Protein AF-A0A0B7AR07-F1 (afdb_monomer_lite)

Radius of gyration: 18.21 Å; chains: 1; bounding box: 50×32×52 Å

Organism: NCBI:txid1028688

Sequence (192 aa):
FELPVHIQQKCIVSNCQLTWGEKAADHARLAIPKGTFLHTVPVTVDHQTKYVTIFFSIDDNLKKSVSSEKVESLPFMNSDIGHFMKVQGLLKENIMPDYLQDRNENMSASLPSENNSHGENINVVSLWNLKLYPAKSSMPASFKDAVNAISLATINKSQKMSVSLFSLADLLVLKDVQAMLNFRKSLFKKIF

Structure (mmCIF, N/CA/C/O backbone):
data_AF-A0A0B7AR07-F1
#
_entry.id   AF-A0A0B7AR07-F1
#
loop_
_atom_site.group_PDB
_atom_site.id
_atom_site.type_symbol
_atom_site.label_atom_id
_atom_site.label_alt_id
_atom_site.label_comp_id
_atom_site.label_asym_id
_atom_site.label_entity_id
_atom_site.label_seq_id
_atom_site.pdbx_PDB_ins_code
_atom_site.Cartn_x
_atom_site.Cartn_y
_atom_site.Cartn_z
_atom_site.occupancy
_atom_site.B_iso_or_equiv
_atom_site.auth_seq_id
_atom_site.auth_comp_id
_atom_site.auth_asym_id
_atom_site.auth_atom_id
_atom_site.pdbx_PDB_model_num
ATOM 1 N N . PHE A 1 1 ? -12.263 -3.361 14.452 1.00 87.88 1 PHE A N 1
ATOM 2 C CA . PHE A 1 1 ? -13.024 -2.388 13.643 1.00 87.88 1 PHE A CA 1
ATOM 3 C C . PHE A 1 1 ? -14.240 -1.954 14.434 1.00 87.88 1 PHE A C 1
ATOM 5 O O . PHE A 1 1 ? -14.801 -2.794 15.122 1.00 87.88 1 PHE A O 1
ATOM 12 N N . GLU A 1 2 ? -14.625 -0.683 14.365 1.00 87.38 2 GLU A N 1
ATOM 13 C CA . GLU A 1 2 ? -15.855 -0.178 14.995 1.00 87.38 2 GLU A CA 1
ATOM 14 C C . GLU A 1 2 ? -17.029 -0.112 13.999 1.00 87.38 2 GLU A C 1
ATOM 16 O O . GLU A 1 2 ? -18.181 -0.047 14.412 1.00 87.38 2 GLU A O 1
ATOM 21 N N . LEU A 1 3 ? -16.734 -0.172 12.694 1.00 85.62 3 LEU A N 1
ATOM 22 C CA . LEU A 1 3 ? -17.698 -0.252 11.592 1.00 85.62 3 LEU A CA 1
ATOM 23 C C . LEU A 1 3 ? -17.644 -1.636 10.915 1.00 85.62 3 LEU A C 1
ATOM 25 O O . LEU A 1 3 ? -16.572 -2.255 10.909 1.00 85.62 3 LEU A O 1
ATOM 29 N N . PRO A 1 4 ? -18.745 -2.116 10.299 1.00 87.56 4 PRO A N 1
ATOM 30 C CA . PRO A 1 4 ? -18.746 -3.366 9.541 1.00 87.56 4 PRO A CA 1
ATOM 31 C C . PRO A 1 4 ? -17.764 -3.336 8.361 1.00 87.56 4 PRO A C 1
ATOM 33 O O . PRO A 1 4 ? -17.804 -2.428 7.532 1.00 87.56 4 PRO A O 1
ATOM 36 N N . VAL A 1 5 ? -16.926 -4.370 8.260 1.00 89.75 5 VAL A N 1
ATOM 37 C CA . VAL A 1 5 ? -16.009 -4.608 7.136 1.00 89.75 5 VAL A CA 1
ATOM 38 C C . VAL A 1 5 ? -16.261 -6.013 6.606 1.00 89.75 5 VAL A C 1
ATOM 40 O O . VAL A 1 5 ? -16.225 -6.976 7.371 1.00 89.75 5 VAL A O 1
ATOM 43 N N . HIS A 1 6 ? -16.514 -6.144 5.306 1.00 92.81 6 HIS A N 1
ATOM 44 C CA . HIS A 1 6 ? -16.641 -7.447 4.666 1.00 92.81 6 HIS A CA 1
ATOM 45 C C . HIS A 1 6 ? -15.262 -7.930 4.211 1.00 92.81 6 HIS A C 1
ATOM 47 O O . HIS A 1 6 ? -14.663 -7.355 3.307 1.00 92.81 6 HIS A O 1
ATOM 53 N N . ILE A 1 7 ? -14.745 -8.983 4.838 1.00 94.62 7 ILE A N 1
ATOM 54 C CA . ILE A 1 7 ? -13.445 -9.565 4.494 1.00 94.62 7 ILE A CA 1
ATOM 55 C C . ILE A 1 7 ? -13.700 -10.834 3.684 1.00 94.62 7 ILE A C 1
ATOM 57 O O . ILE A 1 7 ? -14.311 -11.775 4.191 1.00 94.62 7 ILE A O 1
ATOM 61 N N . GLN A 1 8 ? -13.262 -10.858 2.424 1.00 95.12 8 GLN A N 1
ATOM 62 C CA . GLN A 1 8 ? -13.365 -12.059 1.596 1.00 95.12 8 GLN A CA 1
ATOM 63 C C . GLN A 1 8 ? -12.350 -13.136 2.023 1.00 95.12 8 GLN A C 1
ATOM 65 O O . GLN A 1 8 ? -11.569 -12.982 2.960 1.00 95.12 8 GLN A O 1
ATOM 70 N N . GLN A 1 9 ? -12.390 -14.287 1.354 1.00 96.38 9 GLN A N 1
ATOM 71 C CA . GLN A 1 9 ? -11.550 -15.433 1.699 1.00 96.38 9 GLN A CA 1
ATOM 72 C C . GLN A 1 9 ? -10.054 -15.146 1.493 1.00 96.38 9 GLN A C 1
ATOM 74 O O . GLN A 1 9 ? -9.666 -14.395 0.602 1.00 96.38 9 GLN A O 1
ATOM 79 N N . LYS A 1 10 ? -9.205 -15.850 2.252 1.00 96.62 10 LYS A N 1
ATOM 80 C CA . LYS A 1 10 ? -7.736 -15.832 2.108 1.00 96.62 10 LYS A CA 1
ATOM 81 C C . LYS A 1 10 ? -7.094 -14.445 2.281 1.00 96.62 10 LYS A C 1
ATOM 83 O O . LYS A 1 10 ? -6.054 -14.181 1.689 1.00 96.62 10 LYS A O 1
ATOM 88 N N . CYS A 1 11 ? -7.700 -13.567 3.075 1.00 96.81 11 CYS A N 1
ATOM 89 C CA . CYS A 1 11 ? -7.127 -12.258 3.374 1.00 96.81 11 CYS A CA 1
ATOM 90 C C . CYS A 1 11 ? -6.299 -12.289 4.658 1.00 96.81 11 CYS A C 1
ATOM 92 O O . CYS A 1 11 ? -6.654 -12.970 5.622 1.00 96.81 11 CYS A O 1
ATOM 94 N N . ILE A 1 12 ? -5.236 -11.490 4.690 1.00 96.94 12 ILE A N 1
ATOM 95 C CA . ILE A 1 12 ? -4.485 -11.188 5.909 1.00 96.94 12 ILE A CA 1
ATOM 96 C C . ILE A 1 12 ? -4.683 -9.705 6.180 1.00 96.94 12 ILE A C 1
ATOM 98 O O . ILE A 1 12 ? -4.298 -8.873 5.369 1.00 96.94 12 ILE A O 1
ATOM 102 N N . VAL A 1 13 ? -5.296 -9.373 7.313 1.00 96.50 13 VAL A N 1
ATOM 103 C CA . VAL A 1 13 ? -5.564 -7.986 7.703 1.00 96.50 13 VAL A CA 1
ATOM 104 C C . VAL A 1 13 ? -4.947 -7.760 9.069 1.00 96.50 13 VAL A C 1
ATOM 106 O O . VAL A 1 13 ? -5.373 -8.357 10.056 1.00 96.50 13 VAL A O 1
ATOM 109 N N . SER A 1 14 ? -3.916 -6.926 9.126 1.00 94.38 14 SER A N 1
ATOM 110 C CA . SER A 1 14 ? -3.109 -6.746 10.329 1.00 94.38 14 SER A CA 1
ATOM 111 C C . SER A 1 14 ? -2.989 -5.276 10.690 1.00 94.38 14 SER A C 1
ATOM 113 O O . SER A 1 14 ? -2.599 -4.457 9.867 1.00 94.38 14 SER A O 1
ATOM 115 N N . ASN A 1 15 ? -3.253 -4.928 11.949 1.00 94.56 15 ASN A N 1
ATOM 116 C CA . ASN A 1 15 ? -3.083 -3.561 12.460 1.00 94.56 15 ASN A CA 1
ATOM 117 C C . ASN A 1 15 ? -3.898 -2.486 11.707 1.00 94.56 15 ASN A C 1
ATOM 119 O O . ASN A 1 15 ? -3.585 -1.306 11.798 1.00 94.56 15 ASN A O 1
ATOM 123 N N . CYS A 1 16 ? -4.930 -2.878 10.958 1.00 94.31 16 CYS A N 1
ATOM 124 C CA . CYS A 1 16 ? -5.824 -1.945 10.283 1.00 94.31 16 CYS A CA 1
ATOM 125 C C . CYS A 1 16 ? -6.923 -1.474 11.238 1.00 94.31 16 CYS A C 1
ATOM 127 O O . CYS A 1 16 ? -7.437 -2.245 12.053 1.00 94.31 16 CYS A O 1
ATOM 129 N N . GLN A 1 17 ? -7.329 -0.214 11.100 1.00 91.75 17 GLN A N 1
ATOM 130 C CA . GLN A 1 17 ? -8.354 0.387 11.943 1.00 91.75 17 GLN A CA 1
ATOM 131 C C . GLN A 1 17 ? -9.447 1.026 11.093 1.00 91.75 17 GLN A C 1
ATOM 133 O O . GLN A 1 17 ? -9.198 1.549 10.015 1.00 91.75 17 GLN A O 1
ATOM 138 N N . LEU A 1 18 ? -10.671 0.993 11.609 1.00 89.69 18 LEU A N 1
ATOM 139 C CA . LEU A 1 18 ? -11.817 1.701 11.061 1.00 89.69 18 LEU A CA 1
ATOM 140 C C . LEU A 1 18 ? -12.678 2.143 12.248 1.00 89.69 18 LEU A C 1
ATOM 142 O O . LEU A 1 18 ? -13.116 1.272 13.004 1.00 89.69 18 LEU A O 1
ATOM 146 N N . THR A 1 19 ? -12.849 3.452 12.448 1.00 86.12 19 THR A N 1
ATOM 147 C CA . THR A 1 19 ? -13.540 4.047 13.610 1.00 86.12 19 THR A CA 1
ATOM 148 C C . THR A 1 19 ? -14.726 4.913 13.198 1.00 86.12 19 THR A C 1
ATOM 150 O O . THR A 1 19 ? -14.811 5.369 12.053 1.00 86.12 19 THR A O 1
ATOM 153 N N . TRP A 1 20 ? -15.620 5.183 14.149 1.00 75.69 20 TRP A N 1
ATOM 154 C CA . TRP A 1 20 ? -16.643 6.222 14.009 1.00 75.69 20 TRP A CA 1
ATOM 155 C C . TRP A 1 20 ? -15.967 7.609 13.993 1.00 75.69 20 TRP A C 1
ATOM 157 O O . TRP A 1 20 ? -15.080 7.869 14.800 1.00 75.69 20 TRP A O 1
ATOM 167 N N . GLY A 1 21 ? -16.336 8.500 13.062 1.00 66.44 21 GLY A N 1
ATOM 168 C CA . GLY A 1 21 ? -15.873 9.905 13.059 1.00 66.44 21 GLY A CA 1
ATOM 169 C C . GLY A 1 21 ? -15.228 10.418 11.766 1.00 66.44 21 GLY A C 1
ATOM 170 O O . GLY A 1 21 ? -15.178 11.624 11.542 1.00 66.44 21 GLY A O 1
ATOM 171 N N . GLU A 1 22 ? -14.804 9.545 10.855 1.00 60.44 22 GLU A N 1
ATOM 172 C CA . GLU A 1 22 ? -14.407 9.976 9.510 1.00 60.44 22 GLU A CA 1
ATOM 173 C C . GLU A 1 22 ? -15.647 10.045 8.611 1.00 60.44 22 GLU A C 1
ATOM 175 O O . GLU A 1 22 ? -16.115 8.998 8.173 1.00 60.44 22 GLU A O 1
ATOM 180 N N . LYS A 1 23 ? -16.185 11.264 8.408 1.00 54.38 23 LYS A N 1
ATOM 181 C CA . LYS A 1 23 ? -17.372 11.621 7.593 1.00 54.38 23 LYS A CA 1
ATOM 182 C C . LYS A 1 23 ? -18.381 10.470 7.433 1.00 54.38 23 LYS A C 1
ATOM 184 O O . LYS A 1 23 ? -18.322 9.702 6.478 1.00 54.38 23 LYS A O 1
ATOM 189 N N . ALA A 1 24 ? -19.359 10.425 8.338 1.00 47.34 24 ALA A N 1
ATOM 190 C CA . ALA A 1 24 ? -20.436 9.430 8.421 1.00 47.34 24 ALA A CA 1
ATOM 191 C C . ALA A 1 24 ? -21.319 9.251 7.156 1.00 47.34 24 ALA A C 1
ATOM 193 O O . ALA A 1 24 ? -22.250 8.456 7.161 1.00 47.34 24 ALA A O 1
ATOM 194 N N . ALA A 1 25 ? -21.061 9.978 6.066 1.00 48.97 25 ALA A N 1
ATOM 195 C CA . ALA A 1 25 ? -21.809 9.862 4.815 1.00 48.97 25 ALA A CA 1
ATOM 196 C C . ALA A 1 25 ? -21.277 8.759 3.872 1.00 48.97 25 ALA A C 1
ATOM 198 O O . ALA A 1 25 ? -22.018 8.311 3.006 1.00 48.97 25 ALA A O 1
ATOM 199 N N . ASP A 1 26 ? -20.042 8.276 4.064 1.00 53.22 26 ASP A N 1
ATOM 200 C CA . ASP A 1 26 ? -19.389 7.280 3.191 1.00 53.22 26 ASP A CA 1
ATOM 201 C C . ASP A 1 26 ? -19.353 5.868 3.811 1.00 53.22 26 ASP A C 1
ATOM 203 O O . ASP A 1 26 ? -18.397 5.109 3.650 1.00 53.22 26 ASP A O 1
ATOM 207 N N . HIS A 1 27 ? -20.410 5.466 4.526 1.00 57.59 27 HIS A N 1
ATOM 208 C CA . HIS A 1 27 ? -20.562 4.093 5.036 1.00 57.59 27 HIS A CA 1
ATOM 209 C C . HIS A 1 27 ? -20.910 3.076 3.932 1.00 57.59 27 HIS A C 1
ATOM 211 O O . HIS A 1 27 ? -21.657 2.122 4.166 1.00 57.59 27 HIS A O 1
ATOM 217 N N . ALA A 1 28 ? -20.363 3.246 2.723 1.00 58.84 28 ALA A N 1
ATOM 218 C CA . ALA A 1 28 ? -20.304 2.156 1.766 1.00 58.84 28 ALA A CA 1
ATOM 219 C C . ALA A 1 28 ? -19.666 0.956 2.477 1.00 58.84 28 ALA A C 1
ATOM 221 O O . ALA A 1 28 ? -18.647 1.094 3.158 1.00 58.84 28 ALA A O 1
ATOM 222 N N . ARG A 1 29 ? -20.308 -0.213 2.383 1.00 70.81 29 ARG A N 1
ATOM 223 C CA . ARG A 1 29 ? -19.796 -1.454 2.971 1.00 70.81 29 ARG A CA 1
ATOM 224 C C . ARG A 1 29 ? -18.387 -1.688 2.435 1.00 70.81 29 ARG A C 1
ATOM 226 O O . ARG A 1 29 ? -18.224 -2.088 1.286 1.00 70.81 29 ARG A O 1
ATOM 233 N N . LEU A 1 30 ? -17.385 -1.418 3.266 1.00 86.50 30 LEU A N 1
ATOM 234 C CA . LEU A 1 30 ? -15.991 -1.579 2.894 1.00 86.50 30 LEU A CA 1
ATOM 235 C C . LEU A 1 30 ? -15.722 -3.077 2.752 1.00 86.50 30 LEU A C 1
ATOM 237 O O . LEU A 1 30 ? -15.902 -3.840 3.705 1.00 86.50 30 LEU A O 1
ATOM 241 N N . ALA A 1 31 ? -15.352 -3.491 1.544 1.00 90.94 31 ALA A N 1
ATOM 242 C CA . ALA A 1 31 ? -15.098 -4.880 1.202 1.00 90.94 31 ALA A CA 1
ATOM 243 C C . ALA A 1 31 ? -13.625 -5.061 0.835 1.00 90.94 31 ALA A C 1
ATOM 245 O O . ALA A 1 31 ? -13.116 -4.383 -0.053 1.00 90.94 31 ALA A O 1
ATOM 246 N N . ILE A 1 32 ? -12.945 -5.983 1.513 1.00 93.88 32 ILE A N 1
ATOM 247 C CA . ILE A 1 32 ? -11.579 -6.383 1.176 1.00 93.88 32 ILE A CA 1
ATOM 248 C C . ILE A 1 32 ? -11.659 -7.567 0.204 1.00 93.88 32 ILE A C 1
ATOM 250 O O . ILE A 1 32 ? -12.214 -8.603 0.593 1.00 93.88 32 ILE A O 1
ATOM 254 N N . PRO A 1 33 ? -11.114 -7.454 -1.021 1.00 93.38 33 PRO A N 1
ATOM 255 C CA . PRO A 1 33 ? -11.143 -8.537 -1.998 1.00 93.38 33 PRO A CA 1
ATOM 256 C C . PRO A 1 33 ? -10.364 -9.770 -1.556 1.00 93.38 33 PRO A C 1
ATOM 258 O O . PRO A 1 33 ? -9.416 -9.683 -0.776 1.00 93.38 33 PRO A O 1
ATOM 261 N N . LYS A 1 34 ? -10.753 -10.925 -2.097 1.00 95.69 34 LYS A N 1
ATOM 262 C CA . LYS A 1 34 ? -10.128 -12.224 -1.840 1.00 95.69 34 LYS A CA 1
ATOM 263 C C . LYS A 1 34 ? -8.619 -12.166 -2.073 1.00 95.69 34 LYS A C 1
ATOM 265 O O . LYS A 1 34 ? -8.163 -11.537 -3.021 1.00 95.69 34 LYS A O 1
ATOM 270 N N . GLY A 1 35 ? -7.867 -12.886 -1.242 1.00 96.88 35 GLY A N 1
ATOM 271 C CA . GLY A 1 35 ? -6.426 -13.050 -1.441 1.00 96.88 35 GLY A CA 1
ATOM 272 C C . GLY A 1 35 ? -5.630 -11.762 -1.249 1.00 96.88 35 GLY A C 1
ATOM 273 O O . GLY A 1 35 ? -4.576 -11.616 -1.850 1.00 96.88 35 GLY A O 1
ATOM 274 N N . THR A 1 36 ? -6.123 -10.820 -0.444 1.00 97.31 36 THR A N 1
ATOM 275 C CA . THR A 1 36 ? -5.437 -9.544 -0.211 1.00 97.31 36 THR A CA 1
ATOM 276 C C . THR A 1 36 ? -4.720 -9.554 1.136 1.00 97.31 36 THR A C 1
ATOM 278 O O . THR A 1 36 ? -5.311 -9.884 2.170 1.00 97.31 36 THR A O 1
ATOM 281 N N . PHE A 1 37 ? -3.455 -9.144 1.139 1.00 97.88 37 PHE A N 1
ATOM 282 C CA . PHE A 1 37 ? -2.737 -8.754 2.346 1.00 97.88 37 PHE A CA 1
ATOM 283 C C . PHE A 1 37 ? -2.911 -7.249 2.571 1.00 97.88 37 PHE A C 1
ATOM 285 O O . PHE A 1 37 ? -2.702 -6.476 1.644 1.00 97.88 37 PHE A O 1
ATOM 292 N N . LEU A 1 38 ? -3.265 -6.826 3.788 1.00 98.06 38 LEU A N 1
ATOM 293 C CA . LEU A 1 38 ? -3.277 -5.430 4.227 1.00 98.06 38 LEU A CA 1
ATOM 294 C C . LEU A 1 38 ? -2.598 -5.297 5.590 1.00 98.06 38 LEU A C 1
ATOM 296 O O . LEU A 1 38 ? -2.916 -6.031 6.533 1.00 98.06 38 LEU A O 1
ATOM 300 N N . HIS A 1 39 ? -1.716 -4.309 5.720 1.00 97.56 39 HIS A N 1
ATOM 301 C CA . HIS A 1 39 ? -1.133 -3.957 7.008 1.00 97.56 39 HIS A CA 1
ATOM 302 C C . HIS A 1 39 ? -0.898 -2.459 7.140 1.00 97.56 39 HIS A C 1
ATOM 304 O O . HIS A 1 39 ? -0.287 -1.854 6.266 1.00 97.56 39 HIS A O 1
ATOM 310 N N . THR A 1 40 ? -1.348 -1.850 8.237 1.00 97.56 40 THR A N 1
ATOM 311 C CA . THR A 1 40 ? -1.065 -0.431 8.491 1.00 97.56 40 THR A CA 1
ATOM 312 C C . THR A 1 40 ? 0.156 -0.270 9.390 1.00 97.56 40 THR A C 1
ATOM 314 O O . THR A 1 40 ? 0.191 -0.787 10.506 1.00 97.56 40 THR A O 1
ATOM 317 N N . VAL A 1 41 ? 1.143 0.486 8.917 1.00 97.00 41 VAL A N 1
ATOM 318 C CA . VAL A 1 41 ? 2.397 0.791 9.609 1.00 97.00 41 VAL A CA 1
ATOM 319 C C . VAL A 1 41 ? 2.406 2.278 9.974 1.00 97.00 41 VAL A C 1
ATOM 321 O O . VAL A 1 41 ? 2.224 3.116 9.085 1.00 97.00 41 VAL A O 1
ATOM 324 N N . PRO A 1 42 ? 2.595 2.649 11.254 1.00 97.06 42 PRO A N 1
ATOM 325 C CA . PRO A 1 42 ? 2.910 4.025 11.602 1.00 97.06 42 PRO A CA 1
ATOM 326 C C . PRO A 1 42 ? 4.361 4.330 11.211 1.00 97.06 42 PRO A C 1
ATOM 328 O O . PRO A 1 42 ? 5.264 3.527 11.453 1.00 97.06 42 PRO A O 1
ATOM 331 N N . VAL A 1 43 ? 4.584 5.490 10.610 1.00 96.56 43 VAL A N 1
ATOM 332 C CA . VAL A 1 43 ? 5.885 5.943 10.110 1.00 96.56 43 VAL A CA 1
ATOM 333 C C . VAL A 1 43 ? 6.136 7.388 10.504 1.00 96.56 43 VAL A C 1
ATOM 335 O O . VAL A 1 43 ? 5.192 8.164 10.631 1.00 96.56 43 VAL A O 1
ATOM 338 N N . THR A 1 44 ? 7.399 7.763 10.662 1.00 96.31 44 THR A N 1
ATOM 339 C CA . THR A 1 44 ? 7.801 9.147 10.911 1.00 96.31 44 THR A CA 1
ATOM 340 C C . THR A 1 44 ? 8.134 9.818 9.584 1.00 96.31 44 THR A C 1
ATOM 342 O O . THR A 1 44 ? 9.122 9.471 8.945 1.00 96.31 44 THR A O 1
ATOM 345 N N . VAL A 1 45 ? 7.320 10.790 9.176 1.00 93.19 45 VAL A N 1
ATOM 346 C CA . VAL A 1 45 ? 7.526 11.614 7.973 1.00 93.19 45 VAL A CA 1
ATOM 347 C C . VAL A 1 45 ? 7.472 13.072 8.405 1.00 93.19 45 VAL A C 1
ATOM 349 O O . VAL A 1 45 ? 6.526 13.467 9.088 1.00 93.19 45 VAL A O 1
ATOM 352 N N . ASP A 1 46 ? 8.494 13.857 8.064 1.00 92.31 46 ASP A N 1
ATOM 353 C CA . ASP A 1 46 ? 8.623 15.268 8.463 1.00 92.31 46 ASP A CA 1
ATOM 354 C C . ASP A 1 46 ? 8.429 15.487 9.975 1.00 92.31 46 ASP A C 1
ATOM 356 O O . ASP A 1 46 ? 7.686 16.363 10.418 1.00 92.31 46 ASP A O 1
ATOM 360 N N . HIS A 1 47 ? 9.063 14.630 10.784 1.00 92.94 47 HIS A N 1
ATOM 361 C CA . HIS A 1 47 ? 8.962 14.614 12.253 1.00 92.94 47 HIS A CA 1
ATOM 362 C C . HIS A 1 47 ? 7.546 14.384 12.813 1.00 92.94 47 HIS A C 1
ATOM 364 O O . HIS A 1 47 ? 7.313 14.569 14.007 1.00 92.94 47 HIS A O 1
ATOM 370 N N . GLN A 1 48 ? 6.599 13.950 11.981 1.00 94.25 48 GLN A N 1
ATOM 371 C CA . GLN A 1 48 ? 5.233 13.636 12.381 1.00 94.25 48 GLN A CA 1
ATOM 372 C C . GLN A 1 48 ? 4.938 12.155 12.162 1.00 94.25 48 GLN A C 1
ATOM 374 O O . GLN A 1 48 ? 5.289 11.582 11.130 1.00 94.25 48 GLN A O 1
ATOM 379 N N . THR A 1 49 ? 4.208 11.543 13.095 1.00 95.69 49 THR A N 1
ATOM 380 C CA . THR A 1 49 ? 3.652 10.207 12.875 1.00 95.69 49 THR A CA 1
ATOM 381 C C . THR A 1 49 ? 2.574 10.277 11.791 1.00 95.69 49 THR A C 1
ATOM 383 O O . THR A 1 49 ? 1.558 10.966 11.929 1.00 95.69 49 THR A O 1
ATOM 386 N N . LYS A 1 50 ? 2.786 9.536 10.708 1.00 96.31 50 LYS A N 1
ATOM 387 C CA . LYS A 1 50 ? 1.818 9.240 9.651 1.00 96.31 50 LYS A CA 1
ATOM 388 C C . LYS A 1 50 ? 1.539 7.739 9.628 1.00 96.31 50 LYS A C 1
ATOM 390 O O . LYS A 1 50 ? 2.189 6.959 10.316 1.00 96.31 50 LYS A O 1
ATOM 395 N N . TYR A 1 51 ? 0.564 7.329 8.830 1.00 96.62 51 TYR A N 1
ATOM 396 C CA . TYR A 1 51 ? 0.134 5.941 8.705 1.00 96.62 51 TYR A CA 1
ATOM 397 C C . TYR A 1 51 ? 0.093 5.536 7.239 1.00 96.62 51 TYR A C 1
ATOM 399 O O . TYR A 1 51 ? -0.543 6.206 6.420 1.00 96.62 51 TYR A O 1
ATOM 407 N N . VAL A 1 52 ? 0.732 4.417 6.920 1.00 97.56 52 VAL A N 1
ATOM 408 C CA . VAL A 1 52 ? 0.783 3.848 5.572 1.00 97.56 52 VAL A CA 1
ATOM 409 C C . VAL A 1 52 ? 0.191 2.448 5.615 1.00 97.56 52 VAL A C 1
ATOM 411 O O . VAL A 1 52 ? 0.620 1.622 6.416 1.00 97.56 52 VAL A O 1
ATOM 414 N N . THR A 1 53 ? -0.799 2.174 4.770 1.00 97.88 53 THR A N 1
ATOM 415 C CA . THR A 1 53 ? -1.393 0.842 4.648 1.00 97.88 53 THR A CA 1
ATOM 416 C C . THR A 1 53 ? -0.816 0.174 3.420 1.00 97.88 53 THR A C 1
ATOM 418 O O . THR A 1 53 ? -1.128 0.560 2.296 1.00 97.88 53 THR A O 1
ATOM 421 N N . ILE A 1 54 ? 0.041 -0.815 3.651 1.00 97.75 54 ILE A N 1
ATOM 422 C CA . ILE A 1 54 ? 0.596 -1.646 2.590 1.00 97.75 54 ILE A CA 1
ATOM 423 C C . ILE A 1 54 ? -0.443 -2.663 2.148 1.00 97.75 54 ILE A C 1
ATOM 425 O O . ILE A 1 54 ? -1.199 -3.174 2.980 1.00 97.75 54 ILE A O 1
ATOM 429 N N . PHE A 1 55 ? -0.468 -2.953 0.851 1.00 97.56 55 PHE A N 1
ATOM 430 C CA . PHE A 1 55 ? -1.348 -3.959 0.283 1.00 97.56 55 PHE A CA 1
ATOM 431 C C . PHE A 1 55 ? -0.759 -4.619 -0.961 1.00 97.56 55 PHE A C 1
ATOM 433 O O . PHE A 1 55 ? -0.070 -3.977 -1.747 1.00 97.56 55 PHE A O 1
ATOM 440 N N . PHE A 1 56 ? -1.033 -5.907 -1.124 1.00 97.44 56 PHE A N 1
ATOM 441 C CA . PHE A 1 56 ? -0.662 -6.702 -2.295 1.00 97.44 56 PHE A CA 1
ATOM 442 C C . PHE A 1 56 ? -1.501 -7.987 -2.323 1.00 97.44 56 PHE A C 1
ATOM 444 O O . PHE A 1 56 ? -2.077 -8.389 -1.302 1.00 97.44 56 PHE A O 1
ATOM 451 N N . SER A 1 57 ? -1.583 -8.630 -3.487 1.00 97.00 57 SER A N 1
ATOM 452 C CA . SER A 1 57 ? -2.177 -9.961 -3.614 1.00 97.00 57 SER A CA 1
ATOM 453 C C . SER A 1 57 ? -1.267 -11.003 -2.964 1.00 97.00 57 SER A C 1
ATOM 455 O O . SER A 1 57 ? -0.046 -10.897 -3.034 1.00 97.00 57 SER A O 1
ATOM 457 N N . ILE A 1 58 ? -1.835 -12.057 -2.378 1.00 95.44 58 ILE A N 1
ATOM 458 C CA . ILE A 1 58 ? -1.062 -13.206 -1.874 1.00 95.44 58 ILE A CA 1
ATOM 459 C C . ILE A 1 58 ? -0.243 -13.904 -2.971 1.00 95.44 58 ILE A C 1
ATOM 461 O O . ILE A 1 58 ? 0.703 -14.619 -2.651 1.00 95.44 58 ILE A O 1
ATOM 465 N N . ASP A 1 59 ? -0.601 -13.684 -4.237 1.00 95.62 59 ASP A N 1
ATOM 466 C CA . ASP A 1 59 ? 0.092 -14.223 -5.408 1.00 95.62 59 ASP A CA 1
ATOM 467 C C . ASP A 1 59 ? 1.176 -13.264 -5.954 1.00 95.62 59 ASP A C 1
ATOM 469 O O . ASP A 1 59 ? 1.943 -13.638 -6.846 1.00 95.62 59 ASP A O 1
ATOM 473 N N . ASP A 1 60 ? 1.283 -12.037 -5.422 1.00 96.81 60 ASP A N 1
ATOM 474 C CA . ASP A 1 60 ? 2.294 -11.068 -5.853 1.00 96.81 60 ASP A CA 1
ATOM 475 C C . ASP A 1 60 ? 3.693 -11.470 -5.352 1.00 96.81 60 ASP A C 1
ATOM 477 O O . ASP A 1 60 ? 3.920 -11.751 -4.172 1.00 96.81 60 ASP A O 1
ATOM 481 N N . ASN A 1 61 ? 4.685 -11.434 -6.248 1.00 96.00 61 ASN A N 1
ATOM 482 C CA . ASN A 1 61 ? 6.078 -11.693 -5.887 1.00 96.00 61 ASN A CA 1
ATOM 483 C C . ASN A 1 61 ? 6.823 -10.384 -5.607 1.00 96.00 61 ASN A C 1
ATOM 485 O O . ASN A 1 61 ? 7.356 -9.745 -6.515 1.00 96.00 61 ASN A O 1
ATOM 489 N N . LEU A 1 62 ? 6.932 -10.038 -4.323 1.00 95.12 62 LEU A N 1
ATOM 490 C CA . LEU A 1 62 ? 7.546 -8.783 -3.882 1.00 95.12 62 LEU A CA 1
ATOM 491 C C . LEU A 1 62 ? 9.017 -8.612 -4.290 1.00 95.12 62 LEU A C 1
ATOM 493 O O . LEU A 1 62 ? 9.492 -7.485 -4.412 1.00 95.12 62 LEU A O 1
ATOM 497 N N . LYS A 1 63 ? 9.741 -9.722 -4.485 1.00 90.62 63 LYS A N 1
ATOM 498 C CA . LYS A 1 63 ? 11.178 -9.736 -4.799 1.00 90.62 63 LYS A CA 1
ATOM 499 C C . LYS A 1 63 ? 11.470 -9.957 -6.279 1.00 90.62 63 LYS A C 1
ATOM 501 O O . LYS A 1 63 ? 12.635 -9.911 -6.667 1.00 90.62 63 LYS A O 1
ATOM 506 N N . LYS A 1 64 ? 10.453 -10.225 -7.106 1.00 92.25 64 LYS A N 1
ATOM 507 C CA . LYS A 1 64 ? 10.646 -10.352 -8.550 1.00 92.25 64 LYS A CA 1
ATOM 508 C C . LYS A 1 64 ? 11.111 -9.005 -9.089 1.00 92.25 64 LYS A C 1
ATOM 510 O O . LYS A 1 64 ? 10.390 -8.016 -8.985 1.00 92.25 64 LYS A O 1
ATOM 515 N N . SER A 1 65 ? 12.301 -9.001 -9.674 1.00 90.38 65 SER A N 1
ATOM 516 C CA . SER A 1 65 ? 12.905 -7.807 -10.250 1.00 90.38 65 SER A CA 1
ATOM 517 C C . SER A 1 65 ? 12.802 -7.822 -11.771 1.00 90.38 65 SER A C 1
ATOM 519 O O . SER A 1 65 ? 12.963 -8.866 -12.404 1.00 90.38 65 SER A O 1
ATOM 521 N N . VAL A 1 66 ? 12.550 -6.655 -12.355 1.00 91.81 66 VAL A N 1
ATOM 522 C CA . VAL A 1 66 ? 12.551 -6.398 -13.802 1.00 91.81 66 VAL A CA 1
ATOM 523 C C . VAL A 1 66 ? 13.412 -5.170 -14.099 1.00 91.81 66 VAL A C 1
ATOM 525 O O . VAL A 1 66 ? 13.735 -4.412 -13.183 1.00 91.81 66 VAL A O 1
ATOM 528 N N . SER A 1 67 ? 13.794 -4.954 -15.360 1.00 92.75 67 SER A N 1
ATOM 529 C CA . SER A 1 67 ? 14.400 -3.677 -15.756 1.00 92.75 67 SER A CA 1
ATOM 530 C C . SER A 1 67 ? 13.406 -2.530 -15.552 1.00 92.75 67 SER A C 1
ATOM 532 O O . SER A 1 67 ? 12.194 -2.719 -15.681 1.00 92.75 67 SER A O 1
ATOM 534 N N . SER A 1 68 ? 13.899 -1.327 -15.265 1.00 90.25 68 SER A N 1
ATOM 535 C CA . SER A 1 68 ? 13.063 -0.134 -15.070 1.00 90.25 68 SER A CA 1
ATOM 536 C C . SER A 1 68 ? 12.170 0.171 -16.281 1.00 90.25 68 SER A C 1
ATOM 538 O O . SER A 1 68 ? 11.067 0.692 -16.123 1.00 90.25 68 SER A O 1
ATOM 540 N N . GLU A 1 69 ? 12.597 -0.178 -17.494 1.00 91.25 69 GLU A N 1
ATOM 541 C CA . GLU A 1 69 ? 11.807 -0.090 -18.731 1.00 91.25 69 GLU A CA 1
ATOM 542 C C . GLU A 1 69 ? 10.563 -0.980 -18.709 1.00 91.25 69 GLU A C 1
ATOM 544 O O . GLU A 1 69 ? 9.520 -0.593 -19.224 1.00 91.25 69 GLU A O 1
ATOM 549 N N . LYS A 1 70 ? 10.648 -2.143 -18.058 1.00 94.44 70 LYS A N 1
ATOM 550 C CA . LYS A 1 70 ? 9.576 -3.143 -17.987 1.00 94.44 70 LYS A CA 1
ATOM 551 C C . LYS A 1 70 ? 8.719 -3.017 -16.725 1.00 94.44 70 LYS A C 1
ATOM 553 O O . LYS A 1 70 ? 7.908 -3.906 -16.468 1.00 94.44 70 LYS A O 1
ATOM 558 N N . VAL A 1 71 ? 8.868 -1.940 -15.947 1.00 95.44 71 VAL A N 1
ATOM 559 C CA . VAL A 1 71 ? 8.156 -1.757 -14.668 1.00 95.44 71 VAL A CA 1
ATOM 560 C C . VAL A 1 71 ? 6.643 -1.914 -14.801 1.00 95.44 71 VAL A C 1
ATOM 562 O O . VAL A 1 71 ? 6.024 -2.546 -13.954 1.00 95.44 71 VAL A O 1
ATOM 565 N N . GLU A 1 72 ? 6.055 -1.396 -15.879 1.00 96.50 72 GLU A N 1
ATOM 566 C CA . GLU A 1 72 ? 4.603 -1.401 -16.071 1.00 96.50 72 GLU A CA 1
ATOM 567 C C . GLU A 1 72 ? 4.052 -2.817 -16.250 1.00 96.50 72 GLU A C 1
ATOM 569 O O . GLU A 1 72 ? 2.912 -3.071 -15.891 1.00 96.50 72 GLU A O 1
ATOM 574 N N . SER A 1 73 ? 4.880 -3.756 -16.718 1.00 95.75 73 SER A N 1
ATOM 575 C CA . SER A 1 73 ? 4.520 -5.172 -16.876 1.00 95.75 73 SER A CA 1
ATOM 576 C C . SER A 1 73 ? 4.678 -6.004 -15.600 1.00 95.75 73 SER 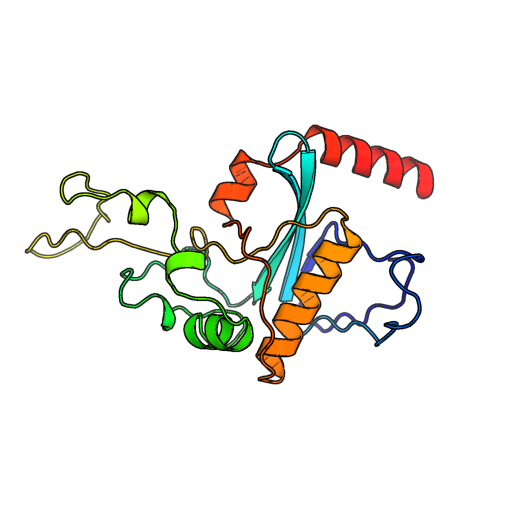A C 1
ATOM 578 O O . SER A 1 73 ? 4.428 -7.212 -15.611 1.00 95.75 73 SER A O 1
ATOM 580 N N . LEU A 1 74 ? 5.152 -5.403 -14.503 1.00 96.12 74 LEU A N 1
ATOM 581 C CA . LEU A 1 74 ? 5.344 -6.115 -13.245 1.00 96.12 74 LEU A CA 1
ATOM 582 C C . LEU A 1 74 ? 3.970 -6.515 -12.676 1.00 96.12 74 LEU A C 1
ATOM 584 O O . LEU A 1 74 ? 3.137 -5.629 -12.482 1.00 96.12 74 LEU A O 1
ATOM 588 N N . PRO A 1 75 ? 3.716 -7.811 -12.401 1.00 96.50 75 PRO A N 1
ATOM 589 C CA . PRO A 1 75 ? 2.435 -8.246 -11.853 1.00 96.50 75 PRO A CA 1
ATOM 590 C C . PRO A 1 75 ? 2.133 -7.583 -10.509 1.00 96.50 75 PRO A C 1
ATOM 592 O O . PRO A 1 75 ? 3.014 -7.518 -9.649 1.00 96.50 75 PRO A O 1
ATOM 595 N N . PHE A 1 76 ? 0.899 -7.108 -10.342 1.00 97.06 76 PHE A N 1
ATOM 596 C CA . PHE A 1 76 ? 0.424 -6.483 -9.109 1.00 97.06 76 PHE A CA 1
ATOM 597 C C . PHE A 1 76 ? -1.102 -6.564 -9.007 1.00 97.06 76 PHE A C 1
ATOM 599 O O . PHE A 1 76 ? -1.805 -6.229 -9.962 1.00 97.06 76 PHE A O 1
ATOM 606 N N . MET A 1 77 ? -1.632 -6.975 -7.849 1.00 94.12 77 MET A N 1
ATOM 607 C CA . MET A 1 77 ? -3.077 -6.961 -7.556 1.00 94.12 77 MET A CA 1
ATOM 608 C C . MET A 1 77 ? -3.947 -7.646 -8.635 1.00 94.12 77 MET A C 1
ATOM 610 O O . MET A 1 77 ? -5.003 -7.139 -9.014 1.00 94.12 77 MET A O 1
ATOM 614 N N . ASN A 1 78 ? -3.513 -8.821 -9.114 1.00 91.44 78 ASN A N 1
ATOM 615 C CA . ASN A 1 78 ? -4.150 -9.622 -10.182 1.00 91.44 78 ASN A CA 1
ATOM 616 C C . ASN A 1 78 ? -4.149 -8.984 -11.587 1.00 91.44 78 ASN A C 1
ATOM 618 O O . ASN A 1 78 ? -4.848 -9.463 -12.480 1.00 91.44 78 ASN A O 1
ATOM 622 N N . SER A 1 79 ? -3.376 -7.921 -11.785 1.00 95.06 79 SER A N 1
ATOM 623 C CA . SER A 1 79 ? -3.124 -7.275 -13.073 1.00 95.06 79 SER A CA 1
ATOM 624 C C . SER A 1 79 ? -1.631 -6.924 -13.141 1.00 95.06 79 SER A C 1
ATOM 626 O O . SER A 1 79 ? -0.790 -7.742 -12.758 1.00 95.06 79 SER A O 1
ATOM 628 N N . ASP A 1 80 ? -1.289 -5.718 -13.579 1.00 96.62 80 ASP A N 1
ATOM 629 C CA . ASP A 1 80 ? 0.068 -5.190 -13.611 1.00 96.62 80 ASP A CA 1
ATOM 630 C C . ASP A 1 80 ? 0.166 -3.755 -13.053 1.00 96.62 80 ASP A C 1
ATOM 632 O O . ASP A 1 80 ? -0.833 -3.080 -12.766 1.00 96.62 80 ASP A O 1
ATOM 636 N N . ILE A 1 81 ? 1.402 -3.298 -12.843 1.00 97.19 81 ILE A N 1
ATOM 637 C CA . ILE A 1 81 ? 1.697 -1.955 -12.335 1.00 97.19 81 ILE A CA 1
ATOM 638 C C . ILE A 1 81 ? 1.212 -0.866 -13.295 1.00 97.19 81 ILE A C 1
ATOM 640 O O . ILE A 1 81 ? 0.721 0.157 -12.822 1.00 97.19 81 ILE A O 1
ATOM 644 N N . GLY A 1 82 ? 1.289 -1.067 -14.613 1.00 97.00 82 GLY A N 1
ATOM 645 C CA . GLY A 1 82 ? 0.817 -0.093 -15.601 1.00 97.00 82 GLY A CA 1
ATOM 646 C C . GLY A 1 82 ? -0.684 0.176 -15.473 1.00 97.00 82 GLY A C 1
ATOM 647 O O . GLY A 1 82 ? -1.124 1.330 -15.427 1.00 97.00 82 GLY A O 1
ATOM 648 N N . HIS A 1 83 ? -1.479 -0.883 -15.315 1.00 96.56 83 HIS A N 1
ATOM 649 C CA . HIS A 1 83 ? -2.909 -0.801 -15.030 1.00 96.56 83 HIS A CA 1
ATOM 650 C C . HIS A 1 83 ? -3.178 -0.056 -13.725 1.00 96.56 83 HIS A C 1
ATOM 652 O O . HIS A 1 83 ? -3.988 0.876 -13.692 1.00 96.56 83 HIS A O 1
ATOM 658 N N . PHE A 1 84 ? -2.469 -0.420 -12.655 1.00 96.06 84 PHE A N 1
ATOM 659 C CA . PHE A 1 84 ? -2.611 0.248 -11.366 1.00 96.06 84 PHE A CA 1
ATOM 660 C C . PHE A 1 84 ? -2.276 1.743 -11.460 1.00 96.06 84 PHE A C 1
ATOM 662 O O . PHE A 1 84 ? -3.067 2.574 -11.018 1.00 96.06 84 PHE A O 1
ATOM 669 N N . MET A 1 85 ? -1.167 2.109 -12.107 1.00 95.19 85 MET A N 1
ATOM 670 C CA . MET A 1 85 ? -0.770 3.502 -12.328 1.00 95.19 85 MET A CA 1
ATOM 671 C C . MET A 1 85 ? -1.848 4.292 -13.072 1.00 95.19 85 MET A C 1
ATOM 673 O O . MET A 1 85 ? -2.227 5.378 -12.634 1.00 95.19 85 MET A O 1
ATOM 677 N N . LYS A 1 86 ? -2.398 3.729 -14.154 1.00 95.00 86 LYS A N 1
ATOM 678 C CA . LYS A 1 86 ? -3.462 4.360 -14.946 1.00 95.00 86 LYS A CA 1
ATOM 679 C C . LYS A 1 86 ? -4.718 4.625 -14.117 1.00 95.00 86 LYS A C 1
ATOM 681 O O . LYS A 1 86 ? -5.301 5.709 -14.185 1.00 95.00 86 LYS A O 1
ATOM 686 N N . VAL A 1 87 ? -5.141 3.644 -13.323 1.00 94.31 87 VAL A N 1
ATOM 687 C CA . VAL A 1 87 ? -6.293 3.774 -12.422 1.00 94.31 87 VAL A CA 1
ATOM 688 C C . VAL A 1 87 ? -6.023 4.832 -11.353 1.00 94.31 87 VAL A C 1
ATOM 690 O O . VAL A 1 87 ? -6.908 5.623 -11.047 1.00 94.31 87 VAL A O 1
ATOM 693 N N . GLN A 1 88 ? -4.808 4.893 -10.818 1.00 93.00 88 GLN A N 1
ATOM 694 C CA . GLN A 1 88 ? -4.443 5.817 -9.741 1.00 93.00 88 GLN A CA 1
ATOM 695 C C . GLN A 1 88 ? -3.960 7.199 -10.221 1.00 93.00 88 GLN A C 1
ATOM 697 O O . GLN A 1 88 ? -3.613 8.060 -9.405 1.00 93.00 88 GLN A O 1
ATOM 702 N N . GLY A 1 89 ? -3.930 7.430 -11.538 1.00 93.06 89 GLY A N 1
ATOM 703 C CA . GLY A 1 89 ? -3.430 8.669 -12.132 1.00 93.06 89 GLY A CA 1
ATOM 704 C C . GLY A 1 89 ? -1.966 8.952 -11.780 1.00 93.06 89 GLY A C 1
ATOM 705 O O . GLY A 1 89 ? -1.615 10.109 -11.550 1.00 93.06 89 GLY A O 1
ATOM 706 N N . LEU A 1 90 ? -1.148 7.901 -11.680 1.00 93.00 90 LEU A N 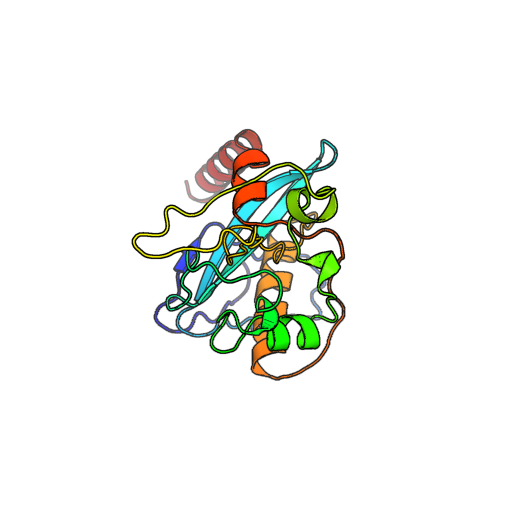1
ATOM 707 C CA . LEU A 1 90 ? 0.271 7.967 -11.338 1.00 93.00 90 LEU A CA 1
ATOM 708 C C . LEU A 1 90 ? 1.141 7.923 -12.594 1.00 93.00 90 LEU A C 1
ATOM 710 O O . LEU A 1 90 ? 0.860 7.186 -13.538 1.00 93.00 90 LEU A O 1
ATOM 714 N N . LEU A 1 91 ? 2.230 8.684 -12.566 1.00 93.00 91 LEU A N 1
ATOM 715 C CA . LEU A 1 91 ? 3.301 8.638 -13.555 1.00 93.00 91 LEU A CA 1
ATOM 716 C C . LEU A 1 91 ? 4.447 7.762 -13.056 1.00 93.00 91 LEU A C 1
ATOM 718 O O . LEU A 1 91 ? 4.604 7.526 -11.856 1.00 93.00 91 LEU A O 1
ATOM 722 N N . LYS A 1 92 ? 5.279 7.294 -13.991 1.00 92.69 92 LYS A N 1
ATOM 723 C CA . LYS A 1 92 ? 6.422 6.426 -13.688 1.00 92.69 92 LYS A CA 1
ATOM 724 C C . LYS A 1 92 ? 7.369 7.081 -12.680 1.00 92.69 92 LYS A C 1
ATOM 726 O O . LYS A 1 92 ? 7.782 6.427 -11.728 1.00 92.69 92 LYS A O 1
ATOM 731 N N . GLU A 1 93 ? 7.638 8.378 -12.825 1.00 91.12 93 GLU A N 1
ATOM 732 C CA . GLU A 1 93 ? 8.458 9.146 -11.878 1.00 91.12 93 GLU A CA 1
ATOM 733 C C . GLU A 1 93 ? 7.905 9.169 -10.444 1.00 91.12 93 GLU A C 1
ATOM 7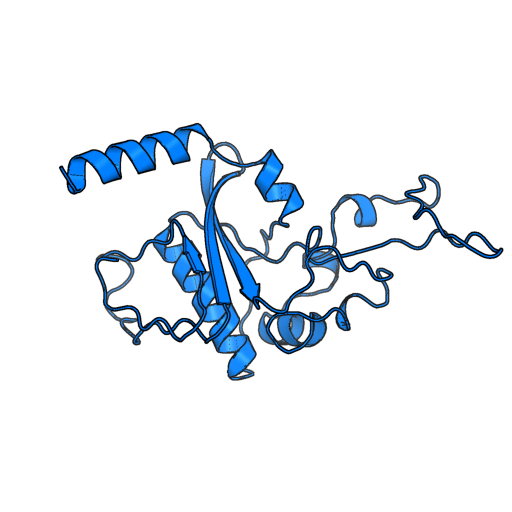35 O O 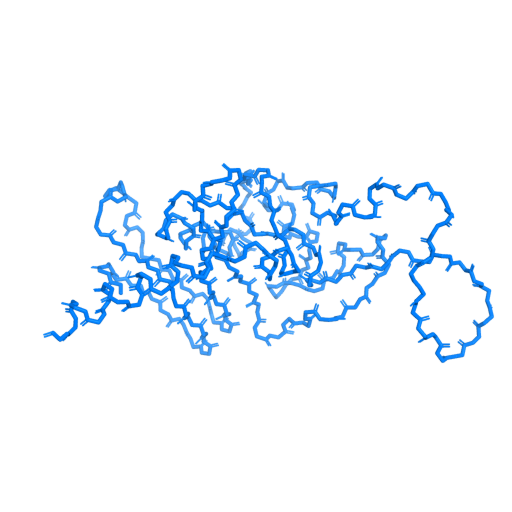. GLU A 1 93 ? 8.673 9.299 -9.497 1.00 91.12 93 GLU A O 1
ATOM 740 N N . ASN A 1 94 ? 6.590 9.005 -10.252 1.00 91.62 94 ASN A N 1
ATOM 741 C CA . ASN A 1 94 ? 5.986 9.030 -8.920 1.00 91.62 94 ASN A CA 1
ATOM 742 C C . ASN A 1 94 ? 6.260 7.742 -8.135 1.00 91.62 94 ASN A C 1
ATOM 744 O O . ASN A 1 94 ? 6.235 7.767 -6.907 1.00 91.62 94 ASN A O 1
ATOM 748 N N . ILE A 1 95 ? 6.494 6.627 -8.836 1.00 94.06 95 ILE A N 1
ATOM 749 C CA . ILE A 1 95 ? 6.628 5.299 -8.224 1.00 94.06 95 ILE A CA 1
ATOM 750 C C . ILE A 1 95 ? 8.068 4.775 -8.213 1.00 94.06 95 ILE A C 1
ATOM 752 O O . ILE A 1 95 ? 8.355 3.787 -7.535 1.00 94.06 95 ILE A O 1
ATOM 756 N N . MET A 1 96 ? 8.969 5.398 -8.978 1.00 93.81 96 MET A N 1
ATOM 757 C CA . MET A 1 96 ? 10.372 4.992 -9.059 1.00 93.81 96 MET A CA 1
ATOM 758 C C . MET A 1 96 ? 11.117 5.298 -7.754 1.00 93.81 96 MET A C 1
ATOM 760 O O . MET A 1 96 ? 10.895 6.354 -7.160 1.00 93.81 96 MET A O 1
ATOM 764 N N . PRO A 1 97 ? 12.033 4.418 -7.317 1.00 90.69 97 PRO A N 1
ATOM 765 C CA . PRO A 1 97 ? 12.864 4.688 -6.153 1.00 90.69 97 PRO A CA 1
ATOM 766 C C . PRO A 1 97 ? 13.857 5.829 -6.422 1.00 90.69 97 PRO A C 1
ATOM 768 O O . PRO A 1 97 ? 14.383 5.954 -7.529 1.00 90.69 97 PRO A O 1
ATOM 771 N N . ASP A 1 98 ? 14.164 6.616 -5.388 1.00 86.31 98 ASP A N 1
ATOM 772 C CA . ASP A 1 98 ? 14.963 7.849 -5.514 1.00 86.31 98 ASP A CA 1
ATOM 773 C C . ASP A 1 98 ? 16.377 7.589 -6.042 1.00 86.31 98 ASP A C 1
ATOM 775 O O . ASP A 1 98 ? 16.881 8.323 -6.885 1.00 86.31 98 ASP A O 1
ATOM 779 N N . TYR A 1 99 ? 16.989 6.465 -5.656 1.00 78.69 99 TYR A N 1
ATOM 780 C CA . TYR A 1 99 ? 18.333 6.109 -6.120 1.00 78.69 99 TYR A CA 1
ATOM 781 C C . TYR A 1 99 ? 18.420 5.844 -7.633 1.00 78.69 99 TYR A C 1
ATOM 783 O O . TYR A 1 99 ? 19.522 5.790 -8.175 1.00 78.69 99 TYR A O 1
ATOM 791 N N . LEU A 1 100 ? 17.291 5.628 -8.321 1.00 76.25 100 LEU A N 1
ATOM 792 C CA . LEU A 1 100 ? 17.248 5.537 -9.784 1.00 76.25 100 LEU A CA 1
ATOM 793 C C . LEU A 1 100 ? 17.007 6.892 -10.454 1.00 76.25 100 LEU A C 1
ATOM 795 O O . LEU A 1 100 ? 17.241 7.002 -11.653 1.00 76.25 100 LEU A O 1
ATOM 799 N N . GLN A 1 101 ? 16.558 7.898 -9.701 1.00 64.12 101 GLN A N 1
ATOM 800 C CA . GLN A 1 101 ? 16.388 9.270 -10.182 1.00 64.12 101 GLN A CA 1
ATOM 801 C C . GLN A 1 101 ? 17.724 10.035 -10.153 1.00 64.12 101 GLN A C 1
ATOM 803 O O . GLN A 1 101 ? 17.982 10.837 -11.044 1.00 64.12 101 GLN A O 1
ATOM 808 N N . ASP A 1 102 ? 18.610 9.705 -9.203 1.00 52.34 102 ASP A N 1
ATOM 809 C CA . ASP A 1 102 ? 19.909 10.371 -8.997 1.00 52.34 102 ASP A CA 1
ATOM 810 C C . ASP A 1 102 ? 21.090 9.756 -9.780 1.00 52.34 102 ASP A C 1
ATOM 812 O O . ASP A 1 102 ? 22.228 10.235 -9.702 1.00 52.34 102 ASP A O 1
ATOM 816 N N . ARG A 1 103 ? 20.869 8.674 -10.538 1.00 54.91 103 ARG A N 1
ATOM 817 C CA . ARG A 1 103 ? 21.938 7.994 -11.287 1.00 54.91 103 ARG A CA 1
ATOM 818 C C . ARG A 1 103 ? 22.299 8.741 -12.574 1.00 54.91 103 ARG A C 1
ATOM 820 O O . ARG A 1 103 ? 21.846 8.385 -13.657 1.00 54.91 103 ARG A O 1
ATOM 827 N N . ASN A 1 104 ? 23.231 9.686 -12.456 1.00 45.31 104 ASN A N 1
ATOM 828 C CA . ASN A 1 104 ? 24.270 9.844 -13.478 1.00 45.31 104 ASN A CA 1
ATOM 829 C C . ASN A 1 104 ? 25.023 8.502 -13.626 1.00 45.31 104 ASN A C 1
ATOM 831 O O . ASN A 1 104 ? 25.198 7.783 -12.643 1.00 45.31 104 ASN A O 1
ATOM 835 N N . GLU A 1 105 ? 25.460 8.176 -14.841 1.00 48.78 105 GLU A N 1
ATOM 836 C CA . GLU A 1 105 ? 25.823 6.856 -15.407 1.00 48.78 105 GLU A CA 1
ATOM 837 C C . GLU A 1 105 ? 26.846 5.955 -14.651 1.00 48.78 105 GLU A C 1
ATOM 839 O O . GLU A 1 105 ? 27.200 4.887 -15.145 1.00 48.78 105 GLU A O 1
ATOM 844 N N . ASN A 1 106 ? 27.307 6.301 -13.442 1.00 44.19 106 ASN A N 1
ATOM 845 C CA . ASN A 1 106 ? 28.583 5.812 -12.899 1.00 44.19 106 ASN A CA 1
ATOM 846 C C . ASN A 1 106 ? 28.537 5.002 -11.586 1.00 44.19 106 ASN A C 1
ATOM 848 O O . ASN A 1 106 ? 29.595 4.765 -11.004 1.00 44.19 106 ASN A O 1
ATOM 852 N N . MET A 1 107 ? 27.384 4.541 -11.084 1.00 46.62 107 MET A N 1
ATOM 853 C CA . MET A 1 107 ? 27.375 3.702 -9.867 1.00 46.62 107 MET A CA 1
ATOM 854 C C . MET A 1 107 ? 26.448 2.496 -9.996 1.00 46.62 107 MET A C 1
ATOM 856 O O . MET A 1 107 ? 25.229 2.618 -9.967 1.00 46.62 107 MET A O 1
ATOM 860 N N . SER A 1 108 ? 27.056 1.321 -10.154 1.00 50.25 108 SER A N 1
ATOM 861 C CA . SER A 1 108 ? 26.439 0.027 -10.432 1.00 50.25 108 SER A CA 1
ATOM 862 C C . SER A 1 108 ? 25.770 -0.589 -9.199 1.00 50.25 108 SER A C 1
ATOM 864 O O . SER A 1 108 ? 26.300 -0.586 -8.092 1.00 50.25 108 SER A O 1
ATOM 866 N N . ALA A 1 109 ? 24.582 -1.162 -9.397 1.00 46.38 109 ALA A N 1
ATOM 867 C CA . ALA A 1 109 ? 24.065 -2.213 -8.524 1.00 46.38 109 ALA A CA 1
ATOM 868 C C . ALA A 1 109 ? 23.821 -3.419 -9.426 1.00 46.38 109 ALA A C 1
ATOM 870 O O . ALA A 1 109 ? 22.843 -3.454 -10.170 1.00 46.38 109 ALA A O 1
ATOM 871 N N . SER A 1 110 ? 24.779 -4.338 -9.431 1.00 46.47 110 SER A N 1
ATOM 872 C CA . SER A 1 110 ? 24.779 -5.544 -10.251 1.00 46.47 110 SER A CA 1
ATOM 873 C C . SER A 1 110 ? 23.811 -6.574 -9.668 1.00 46.47 110 SER A C 1
ATOM 875 O O . SER A 1 110 ? 23.816 -6.820 -8.462 1.00 46.47 110 SER A O 1
ATOM 877 N N . LEU A 1 111 ? 23.040 -7.249 -10.521 1.00 47.78 111 LEU A N 1
ATOM 878 C CA . LEU A 1 111 ? 22.618 -8.612 -10.203 1.00 47.78 111 LEU A CA 1
ATOM 879 C C . LEU A 1 111 ? 23.835 -9.545 -10.342 1.00 47.78 111 LEU A C 1
ATOM 881 O O . LEU A 1 111 ? 24.640 -9.343 -11.258 1.00 47.78 111 LEU A O 1
ATOM 885 N N . PRO A 1 112 ? 23.959 -10.596 -9.514 1.00 37.12 112 PRO A N 1
ATOM 886 C CA . PRO A 1 112 ? 24.752 -11.756 -9.882 1.00 37.12 112 PRO A CA 1
ATOM 887 C C . PRO A 1 112 ? 24.003 -12.457 -11.020 1.00 37.12 112 PRO A C 1
ATOM 889 O O . PRO A 1 112 ? 23.009 -13.145 -10.799 1.00 37.12 112 PRO A O 1
ATOM 892 N N . SER A 1 113 ? 24.425 -12.200 -12.257 1.00 42.50 113 SER A N 1
ATOM 893 C CA . SER A 1 113 ? 23.998 -12.982 -13.412 1.00 42.50 113 SER A CA 1
ATOM 894 C C . SER A 1 113 ? 24.885 -14.219 -13.492 1.00 42.50 113 SER A C 1
ATOM 896 O O . SER A 1 113 ? 26.054 -14.147 -13.866 1.00 42.50 113 SER A O 1
ATOM 898 N N . GLU A 1 114 ? 24.334 -15.374 -13.125 1.00 45.97 114 GLU A N 1
ATOM 899 C CA . GLU A 1 114 ? 24.858 -16.627 -13.651 1.00 45.97 114 GLU A CA 1
ATOM 900 C C . GLU A 1 114 ? 24.528 -16.657 -15.148 1.00 45.97 114 GLU A C 1
ATOM 902 O O . GLU A 1 114 ? 23.376 -16.818 -15.548 1.00 45.97 114 GLU A O 1
ATOM 907 N N . ASN A 1 115 ? 25.585 -16.493 -15.945 1.00 42.84 115 ASN A N 1
ATOM 908 C CA . ASN A 1 115 ? 25.702 -16.727 -17.385 1.00 42.84 115 ASN A CA 1
ATOM 909 C C . ASN A 1 115 ? 25.491 -15.518 -18.326 1.00 42.84 115 ASN A C 1
ATOM 911 O O . ASN A 1 115 ? 24.379 -15.100 -18.631 1.00 42.84 115 ASN A O 1
ATOM 915 N N . ASN A 1 116 ? 26.638 -15.116 -18.895 1.00 41.62 116 ASN A N 1
ATOM 916 C CA . ASN A 1 116 ? 26.878 -14.522 -20.219 1.00 41.62 116 ASN A CA 1
ATOM 917 C C . ASN A 1 116 ? 26.701 -13.001 -20.445 1.00 41.62 116 ASN A C 1
ATOM 919 O O . ASN A 1 116 ? 25.652 -12.503 -20.826 1.00 41.62 116 ASN A O 1
ATOM 923 N N . SER A 1 117 ? 27.854 -12.317 -20.354 1.00 48.78 117 SER A N 1
ATOM 924 C CA . SER A 1 117 ? 28.503 -11.511 -21.414 1.00 48.78 117 SER A CA 1
ATOM 925 C C . SER A 1 117 ? 27.717 -10.398 -22.135 1.00 48.78 117 SER A C 1
ATOM 927 O O . SER A 1 117 ? 27.244 -10.610 -23.247 1.00 48.78 117 SER A O 1
ATOM 929 N N . HIS A 1 118 ? 27.752 -9.199 -21.541 1.00 42.09 118 HIS A N 1
ATOM 930 C CA . HIS A 1 118 ? 27.802 -7.821 -22.092 1.00 42.09 118 HIS A CA 1
ATOM 931 C C . HIS A 1 118 ? 27.106 -6.924 -21.063 1.00 42.09 118 HIS A C 1
ATOM 933 O O . HIS A 1 118 ? 25.885 -6.900 -20.964 1.00 42.09 118 HIS A O 1
ATOM 939 N N . GLY A 1 119 ? 27.904 -6.289 -20.202 1.00 46.34 119 GLY A N 1
ATOM 940 C CA . GLY A 1 119 ? 27.428 -5.600 -19.005 1.00 46.34 119 GLY A CA 1
ATOM 941 C C . GLY A 1 119 ? 26.729 -4.282 -19.316 1.00 46.34 119 GLY A C 1
ATOM 942 O O . GLY A 1 119 ? 27.311 -3.221 -19.120 1.00 46.34 119 GLY A O 1
ATOM 943 N N . GLU A 1 120 ? 25.477 -4.346 -19.757 1.00 52.09 120 GLU A N 1
ATOM 944 C CA . GLU A 1 120 ? 24.564 -3.216 -19.630 1.00 52.09 120 GLU A CA 1
ATOM 945 C C . GLU A 1 120 ? 24.188 -3.057 -18.150 1.00 52.09 120 GLU A C 1
ATOM 947 O O . GLU A 1 120 ? 23.753 -4.004 -17.487 1.00 52.09 120 GLU A O 1
ATOM 952 N N . ASN A 1 121 ? 24.379 -1.853 -17.603 1.00 56.66 121 ASN A N 1
ATOM 953 C CA . ASN A 1 121 ? 23.921 -1.497 -16.260 1.00 56.66 121 ASN A CA 1
ATOM 954 C C . ASN A 1 121 ? 22.386 -1.435 -16.246 1.00 56.66 121 ASN A C 1
ATOM 956 O O . ASN A 1 121 ? 21.787 -0.368 -16.369 1.00 56.66 121 ASN A O 1
ATOM 960 N N . ILE A 1 122 ? 21.727 -2.583 -16.103 1.00 66.56 122 ILE A N 1
ATOM 961 C CA . ILE A 1 122 ? 20.267 -2.639 -16.041 1.00 66.56 122 ILE A CA 1
ATOM 962 C C . ILE A 1 122 ? 19.818 -2.156 -14.659 1.00 66.56 122 ILE A C 1
ATOM 964 O O . ILE A 1 122 ? 20.022 -2.823 -13.645 1.00 66.56 122 ILE A O 1
ATOM 968 N N . ASN A 1 123 ? 19.164 -0.996 -14.617 1.00 84.12 123 ASN A N 1
ATOM 969 C CA . ASN A 1 123 ? 18.480 -0.524 -13.418 1.00 84.12 123 ASN A CA 1
ATOM 970 C C . ASN A 1 123 ? 17.300 -1.453 -13.106 1.00 84.12 123 ASN A C 1
ATOM 972 O O . ASN A 1 123 ? 16.367 -1.568 -13.902 1.00 84.12 123 ASN A O 1
ATOM 976 N N . VAL A 1 124 ? 17.347 -2.120 -11.952 1.00 87.12 124 VAL A N 1
ATOM 977 C CA . VAL A 1 124 ? 16.345 -3.113 -11.544 1.00 87.12 124 VAL A CA 1
ATOM 978 C C . VAL A 1 124 ? 15.332 -2.550 -10.548 1.00 87.12 124 VAL A C 1
ATOM 980 O O . VAL A 1 124 ? 15.681 -1.829 -9.610 1.00 87.12 124 VAL A O 1
ATOM 983 N N . VAL A 1 125 ? 14.068 -2.925 -10.738 1.00 93.81 125 VAL A N 1
ATOM 984 C CA . VAL A 1 125 ? 12.923 -2.532 -9.905 1.00 93.81 125 VAL A CA 1
ATOM 985 C C . VAL A 1 125 ? 12.076 -3.746 -9.534 1.00 93.81 125 VAL A C 1
ATOM 987 O O . VAL A 1 125 ? 11.972 -4.693 -10.312 1.00 93.81 125 VAL A O 1
ATOM 990 N N . SER A 1 126 ? 11.473 -3.723 -8.349 1.00 96.06 126 SER A N 1
ATOM 991 C CA . SER A 1 126 ? 10.566 -4.753 -7.828 1.00 96.06 126 SER A CA 1
ATOM 992 C C . SER A 1 126 ? 9.494 -4.109 -6.945 1.00 96.06 126 SER A C 1
ATOM 994 O O . SER A 1 126 ? 9.646 -2.973 -6.503 1.00 96.06 126 SER A O 1
ATOM 996 N N . LEU A 1 127 ? 8.416 -4.825 -6.610 1.00 96.88 127 LEU A N 1
ATOM 997 C CA . LEU A 1 127 ? 7.374 -4.278 -5.722 1.00 96.88 127 LEU A CA 1
ATOM 998 C C . LEU A 1 127 ? 7.921 -3.879 -4.337 1.00 96.88 127 LEU A C 1
ATOM 1000 O O . LEU A 1 127 ? 7.308 -3.080 -3.634 1.00 96.88 127 LEU A O 1
ATOM 1004 N N . TRP A 1 128 ? 9.077 -4.420 -3.939 1.00 96.31 128 TRP A N 1
ATOM 1005 C CA . TRP A 1 128 ? 9.774 -4.033 -2.716 1.00 96.31 128 TRP A CA 1
ATOM 1006 C C . TRP A 1 128 ? 10.239 -2.571 -2.712 1.00 96.31 128 TRP A C 1
ATOM 1008 O O . TRP A 1 128 ? 10.176 -1.914 -1.672 1.00 96.31 128 TRP A O 1
ATOM 1018 N N . ASN A 1 129 ? 10.711 -2.068 -3.857 1.00 95.12 129 ASN A N 1
ATOM 1019 C CA . ASN A 1 129 ? 11.299 -0.731 -3.981 1.00 95.12 129 ASN A CA 1
ATOM 1020 C C . ASN A 1 129 ? 10.414 0.276 -4.730 1.00 95.12 129 ASN A C 1
ATOM 1022 O O . ASN A 1 129 ? 10.731 1.462 -4.731 1.00 95.12 129 ASN A O 1
ATOM 1026 N N . LEU A 1 130 ? 9.295 -0.160 -5.314 1.00 96.12 130 LEU A N 1
ATOM 1027 C CA . LEU A 1 130 ? 8.313 0.752 -5.894 1.00 96.12 130 LEU A CA 1
ATOM 1028 C C . LEU A 1 130 ? 7.536 1.503 -4.812 1.00 96.12 130 LEU A C 1
ATOM 1030 O O . LEU A 1 130 ? 7.041 0.912 -3.849 1.00 96.12 130 LEU A O 1
ATOM 1034 N N . LYS A 1 131 ? 7.390 2.814 -5.005 1.00 96.19 131 LYS A N 1
ATOM 1035 C CA . LYS A 1 131 ? 6.620 3.698 -4.132 1.00 96.19 131 LYS A CA 1
ATOM 1036 C C . LYS A 1 131 ? 5.143 3.620 -4.498 1.00 96.19 131 LYS A C 1
ATOM 1038 O O . LYS A 1 131 ? 4.696 4.273 -5.433 1.00 96.19 131 LYS A O 1
ATOM 1043 N N . LEU A 1 132 ? 4.391 2.792 -3.778 1.00 95.94 132 LEU A N 1
ATOM 1044 C CA . LEU A 1 132 ? 2.982 2.501 -4.083 1.00 95.94 132 LEU A CA 1
ATOM 1045 C C . LEU A 1 132 ? 2.021 2.959 -2.984 1.00 95.94 132 LEU A C 1
ATOM 1047 O O . LEU A 1 132 ? 0.818 3.050 -3.219 1.00 95.94 132 LEU A O 1
ATOM 1051 N N . TYR A 1 133 ? 2.531 3.228 -1.781 1.00 96.69 133 TYR A N 1
ATOM 1052 C CA . TYR A 1 133 ? 1.691 3.344 -0.594 1.00 96.69 133 TYR A CA 1
ATOM 1053 C C . TYR A 1 133 ? 1.681 4.780 -0.059 1.00 96.69 133 TYR A C 1
ATOM 1055 O O . TYR A 1 133 ? 2.721 5.264 0.396 1.00 96.69 133 TYR A O 1
ATOM 1063 N N . PRO A 1 134 ? 0.534 5.481 -0.077 1.00 95.56 134 PRO A N 1
ATOM 1064 C CA . PRO A 1 134 ? 0.451 6.853 0.404 1.00 95.56 134 PRO A CA 1
ATOM 1065 C C . PRO A 1 134 ? 0.431 6.936 1.934 1.00 95.56 134 PRO A C 1
ATOM 1067 O O . PRO A 1 134 ? -0.234 6.152 2.617 1.00 95.56 134 PRO A O 1
ATOM 1070 N N . ALA A 1 135 ? 1.097 7.952 2.485 1.00 95.31 135 ALA A N 1
ATOM 1071 C CA . ALA A 1 135 ? 0.988 8.286 3.904 1.00 95.31 135 ALA A CA 1
ATOM 1072 C C . ALA A 1 135 ? -0.260 9.132 4.199 1.00 95.31 135 ALA A C 1
ATOM 1074 O O . ALA A 1 135 ? -0.579 10.083 3.482 1.00 95.31 135 ALA A O 1
ATOM 1075 N N . LYS A 1 136 ? -0.958 8.817 5.297 1.00 94.88 136 LYS A N 1
ATOM 1076 C CA . LYS A 1 136 ? -2.110 9.577 5.812 1.00 94.88 136 LYS A CA 1
ATOM 1077 C C . LYS A 1 136 ? -1.902 9.990 7.267 1.00 94.88 136 LYS A C 1
ATOM 1079 O O . LYS A 1 136 ? -1.079 9.427 7.979 1.00 94.88 136 LYS A O 1
ATOM 1084 N N . SER A 1 137 ? -2.669 10.975 7.725 1.00 93.19 137 SER A N 1
ATOM 1085 C CA . SER A 1 137 ? -2.609 11.485 9.102 1.00 93.19 137 SER A CA 1
ATOM 1086 C C . SER A 1 137 ? -3.257 10.563 10.141 1.00 93.19 137 SER A C 1
ATOM 1088 O O . SER A 1 137 ? -2.965 10.699 11.326 1.00 93.19 137 SER A O 1
ATOM 1090 N N . SER A 1 138 ? -4.112 9.625 9.725 1.00 93.19 138 SER A N 1
ATOM 1091 C CA . SER A 1 138 ? -4.788 8.674 10.611 1.00 93.19 138 SER A CA 1
ATOM 1092 C C . SER A 1 138 ? -4.725 7.248 10.054 1.00 93.19 138 SER A C 1
ATOM 1094 O O . SER A 1 138 ? -4.644 7.026 8.841 1.00 93.19 138 SER A O 1
ATOM 1096 N N . MET A 1 139 ? -4.786 6.267 10.958 1.00 93.50 139 MET A N 1
ATOM 1097 C CA . MET A 1 139 ? -4.839 4.848 10.606 1.00 93.50 139 MET A CA 1
ATOM 1098 C C . MET A 1 139 ? -6.111 4.496 9.802 1.00 93.50 139 MET A C 1
ATOM 1100 O O . MET A 1 139 ? -5.974 3.819 8.782 1.00 93.50 139 MET A O 1
ATOM 1104 N N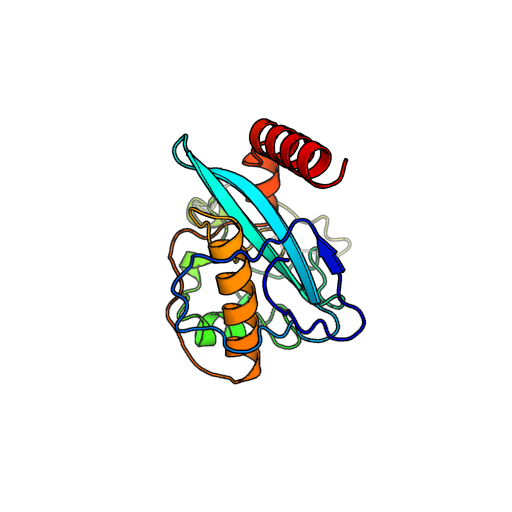 . PRO A 1 140 ? -7.322 4.988 10.159 1.00 93.50 140 PRO A N 1
ATOM 1105 C CA . PRO A 1 140 ? -8.524 4.722 9.367 1.00 93.50 140 PRO A CA 1
ATOM 1106 C C . PRO A 1 140 ? -8.502 5.344 7.967 1.00 93.50 140 PRO A C 1
ATOM 1108 O O . PRO A 1 140 ? -8.855 4.656 7.009 1.00 93.50 140 PRO A O 1
ATOM 1111 N N . ALA A 1 141 ? -8.001 6.575 7.809 1.00 92.50 141 ALA A N 1
ATOM 1112 C CA . ALA A 1 141 ? -7.860 7.195 6.493 1.00 92.50 141 ALA A CA 1
ATOM 1113 C C . ALA A 1 141 ? -6.891 6.407 5.608 1.00 92.50 141 ALA A C 1
ATOM 1115 O O . ALA A 1 141 ? -7.175 6.190 4.435 1.00 92.50 141 ALA A O 1
ATOM 1116 N N . SER A 1 142 ? -5.769 5.950 6.173 1.00 94.94 142 SER A N 1
ATOM 1117 C CA . SER A 1 142 ? -4.791 5.111 5.470 1.00 94.94 142 SER A CA 1
ATOM 1118 C C . SER A 1 142 ? -5.407 3.799 4.985 1.00 94.94 142 SER A C 1
ATOM 1120 O O . SER A 1 142 ? -5.271 3.433 3.819 1.00 94.94 142 SER A O 1
ATOM 1122 N N . PHE A 1 143 ? -6.143 3.117 5.864 1.00 95.38 143 PHE A N 1
ATOM 1123 C CA . PHE A 1 143 ? -6.791 1.852 5.541 1.00 95.38 143 PHE A CA 1
ATOM 1124 C C . PHE A 1 143 ? -7.884 2.009 4.474 1.00 95.38 143 PHE A C 1
ATOM 1126 O O . PHE A 1 143 ? -7.934 1.230 3.523 1.00 95.38 143 PHE A O 1
ATOM 1133 N N . LYS A 1 144 ? -8.732 3.040 4.589 1.00 92.75 144 LYS A N 1
ATOM 1134 C CA . LYS A 1 144 ? -9.759 3.346 3.581 1.00 92.75 144 LYS A CA 1
ATOM 1135 C C . LYS A 1 144 ? -9.154 3.657 2.222 1.00 92.75 144 LYS A C 1
ATOM 1137 O O . LYS A 1 144 ? -9.660 3.176 1.216 1.00 92.75 144 LYS A O 1
ATOM 1142 N N . ASP A 1 145 ? -8.087 4.448 2.191 1.00 92.94 145 ASP A N 1
ATOM 1143 C CA . ASP A 1 145 ? -7.412 4.823 0.950 1.00 92.94 145 ASP A CA 1
ATOM 1144 C C . ASP A 1 145 ? -6.835 3.595 0.235 1.00 92.94 145 ASP A C 1
ATOM 1146 O O . ASP A 1 145 ? -7.057 3.437 -0.961 1.00 92.94 145 ASP A O 1
ATOM 1150 N N . ALA A 1 146 ? -6.212 2.667 0.974 1.00 95.38 146 ALA A N 1
ATOM 1151 C CA . ALA A 1 146 ? -5.735 1.399 0.423 1.00 95.38 146 ALA A CA 1
ATOM 1152 C C . ALA A 1 146 ? -6.874 0.544 -0.157 1.00 95.38 146 ALA A C 1
ATOM 1154 O O . ALA A 1 146 ? -6.793 0.082 -1.294 1.00 95.38 146 ALA A O 1
ATOM 1155 N N . VAL A 1 147 ? -7.971 0.364 0.585 1.00 94.25 147 VAL A N 1
ATOM 1156 C CA . VAL A 1 147 ? -9.106 -0.440 0.099 1.00 94.25 147 VAL A CA 1
ATOM 1157 C C . VAL A 1 147 ? -9.805 0.223 -1.089 1.00 94.25 147 VAL A C 1
ATOM 1159 O O . VAL A 1 147 ? -10.210 -0.467 -2.028 1.00 94.25 147 VAL A O 1
ATOM 1162 N N . ASN A 1 148 ? -9.879 1.554 -1.109 1.00 92.00 148 ASN A N 1
ATOM 1163 C CA . ASN A 1 148 ? -10.362 2.304 -2.262 1.00 92.00 148 ASN A CA 1
ATOM 1164 C C . ASN A 1 148 ? -9.440 2.125 -3.472 1.00 92.00 148 ASN A C 1
ATOM 1166 O O . ASN A 1 148 ? -9.942 1.840 -4.555 1.00 92.00 148 ASN A O 1
ATOM 1170 N N . ALA A 1 149 ? -8.118 2.216 -3.307 1.00 93.12 149 ALA A N 1
ATOM 1171 C CA . ALA A 1 149 ? -7.163 2.024 -4.398 1.00 93.12 149 ALA A CA 1
ATOM 1172 C C . ALA A 1 149 ? -7.313 0.637 -5.049 1.00 93.12 149 ALA A C 1
ATOM 1174 O O . ALA A 1 149 ? -7.397 0.525 -6.274 1.00 93.12 149 ALA A O 1
ATOM 1175 N N . ILE A 1 150 ? -7.452 -0.407 -4.229 1.00 93.56 150 ILE A N 1
ATOM 1176 C CA . ILE A 1 150 ? -7.717 -1.778 -4.685 1.00 93.56 150 ILE A CA 1
ATOM 1177 C C . ILE A 1 150 ? -9.065 -1.870 -5.420 1.00 93.56 150 ILE A C 1
ATOM 1179 O O . ILE A 1 150 ? -9.167 -2.466 -6.497 1.00 93.56 150 ILE A O 1
ATOM 1183 N N . SER A 1 151 ? -10.115 -1.280 -4.843 1.00 91.19 151 SER A N 1
ATOM 1184 C CA . SER A 1 151 ? -11.467 -1.326 -5.409 1.00 91.19 151 SER A CA 1
ATOM 1185 C C . SER A 1 151 ? -11.521 -0.644 -6.774 1.00 91.19 151 SER A C 1
ATOM 1187 O O . SER A 1 151 ? -12.070 -1.206 -7.718 1.00 91.19 151 SER A O 1
ATOM 1189 N N . LEU A 1 152 ? -10.895 0.529 -6.902 1.00 89.06 152 LEU A N 1
ATOM 1190 C CA . LEU A 1 152 ? -10.775 1.275 -8.154 1.00 89.06 152 LEU A CA 1
ATOM 1191 C C . LEU A 1 152 ? -10.039 0.477 -9.233 1.00 89.06 152 LEU A C 1
ATOM 1193 O O . LEU A 1 152 ? -10.488 0.464 -10.380 1.00 89.06 152 LEU A O 1
ATOM 1197 N N . ALA A 1 153 ? -8.963 -0.226 -8.862 1.00 89.06 153 ALA A N 1
ATOM 1198 C CA . ALA A 1 153 ? -8.213 -1.079 -9.784 1.00 89.06 153 ALA A CA 1
ATOM 1199 C C . ALA A 1 153 ? -9.042 -2.271 -10.275 1.00 89.06 153 ALA A C 1
ATOM 1201 O O . ALA A 1 153 ? -8.909 -2.675 -11.427 1.00 89.06 153 ALA A O 1
ATOM 1202 N N . THR A 1 154 ? -9.940 -2.778 -9.427 1.00 86.44 154 THR A N 1
ATOM 1203 C CA . THR A 1 154 ? -10.850 -3.883 -9.757 1.00 86.44 154 THR A CA 1
ATOM 1204 C C . THR A 1 154 ? -11.980 -3.442 -10.695 1.00 86.44 154 THR A C 1
ATOM 1206 O O . THR A 1 154 ? -12.355 -4.182 -11.599 1.00 86.44 154 THR A O 1
ATOM 1209 N N . ILE A 1 155 ? -12.535 -2.240 -10.498 1.00 87.38 155 ILE A N 1
ATOM 1210 C CA . ILE A 1 155 ? -13.663 -1.719 -11.296 1.00 87.38 155 ILE A CA 1
ATOM 1211 C C . ILE A 1 155 ? -13.231 -0.813 -12.462 1.00 87.38 155 ILE A C 1
ATOM 1213 O O . ILE A 1 155 ? -14.083 -0.211 -13.112 1.00 87.38 155 ILE A O 1
ATOM 1217 N N . ASN A 1 156 ? -11.924 -0.685 -12.715 1.00 84.88 156 ASN A N 1
ATOM 1218 C CA . ASN A 1 156 ? -11.331 0.153 -13.765 1.00 84.88 156 ASN A CA 1
ATOM 1219 C C . ASN A 1 156 ? -11.759 1.633 -13.716 1.00 84.88 156 ASN A C 1
ATOM 1221 O O . ASN A 1 156 ? -11.902 2.285 -14.753 1.00 84.88 156 ASN A O 1
ATOM 1225 N N . LYS A 1 157 ? -11.961 2.182 -12.512 1.00 85.50 157 LYS A N 1
ATOM 1226 C CA . LYS A 1 157 ? -12.342 3.589 -12.315 1.00 85.50 157 LYS A CA 1
ATOM 1227 C C . LYS A 1 157 ? -11.116 4.422 -11.956 1.00 85.50 157 LYS A C 1
ATOM 1229 O O . LYS A 1 157 ? -10.437 4.115 -10.986 1.00 85.50 157 LYS A O 1
ATOM 1234 N N . SER A 1 158 ? -10.868 5.498 -12.700 1.00 84.12 158 SER A N 1
ATOM 1235 C CA . SER A 1 158 ? -9.705 6.356 -12.458 1.00 84.12 158 SER A CA 1
ATOM 1236 C C . SER A 1 158 ? -9.942 7.366 -11.328 1.00 84.12 158 SER A C 1
ATOM 1238 O O . SER A 1 158 ? -11.023 7.950 -11.219 1.00 84.12 158 SER A O 1
ATOM 1240 N N . GLN A 1 159 ? -8.922 7.582 -10.500 1.00 83.81 159 GLN A N 1
ATOM 1241 C CA . GLN A 1 159 ? -8.849 8.629 -9.485 1.00 83.81 159 GLN A CA 1
ATOM 1242 C C . GLN A 1 159 ? -7.389 9.047 -9.302 1.00 83.81 159 GLN A C 1
ATOM 1244 O O . GLN A 1 159 ? -6.505 8.207 -9.355 1.00 83.81 159 GLN A O 1
ATOM 1249 N N . LYS A 1 160 ? -7.129 10.328 -9.027 1.00 81.25 160 LYS A N 1
ATOM 1250 C CA . LYS A 1 160 ? -5.779 10.811 -8.715 1.00 81.25 160 LYS A CA 1
ATOM 1251 C C . LYS A 1 160 ? -5.394 10.499 -7.262 1.00 81.25 160 LYS A C 1
ATOM 1253 O O . LYS A 1 160 ? -6.104 10.909 -6.340 1.00 81.25 160 LYS A O 1
ATOM 1258 N N . MET A 1 161 ? -4.263 9.824 -7.063 1.00 77.00 161 MET A N 1
ATOM 1259 C CA . MET A 1 161 ? -3.682 9.557 -5.742 1.00 77.00 161 MET A CA 1
ATOM 1260 C C . MET A 1 161 ? -2.832 10.735 -5.217 1.00 77.00 161 MET A C 1
ATOM 1262 O O . MET A 1 161 ? -2.404 11.614 -5.967 1.00 77.00 161 MET A O 1
ATOM 1266 N N . SER A 1 162 ? -2.604 10.761 -3.897 1.00 69.94 162 SER A N 1
ATOM 1267 C CA . SER A 1 162 ? -1.614 11.634 -3.244 1.00 69.94 162 SER A CA 1
ATOM 1268 C C . SER A 1 162 ? -0.195 11.340 -3.742 1.00 69.94 162 SER A C 1
ATOM 1270 O O . SER A 1 162 ? 0.135 10.191 -4.012 1.00 69.94 162 SER A O 1
ATOM 1272 N N . VAL A 1 163 ? 0.651 12.369 -3.806 1.00 69.62 163 VAL A N 1
ATOM 1273 C CA . VAL A 1 163 ? 2.006 12.283 -4.383 1.00 69.62 163 VAL A CA 1
ATOM 1274 C C . VAL A 1 163 ? 3.046 11.736 -3.393 1.00 69.62 163 VAL A C 1
ATOM 1276 O O . VAL A 1 163 ? 4.066 11.202 -3.810 1.00 69.62 163 VAL A O 1
ATOM 1279 N N . SER A 1 164 ? 2.803 11.818 -2.079 1.00 85.56 164 SER A N 1
ATOM 1280 C CA . SER A 1 164 ? 3.733 11.267 -1.079 1.00 85.56 164 SER A CA 1
ATOM 1281 C C . SER A 1 164 ? 3.527 9.756 -0.931 1.00 85.56 164 SER A C 1
ATOM 1283 O O . SER A 1 164 ? 2.733 9.303 -0.100 1.00 85.56 164 SER A O 1
ATOM 1285 N N . LEU A 1 165 ? 4.207 9.002 -1.798 1.00 94.62 165 LEU A N 1
ATOM 1286 C CA . LEU A 1 165 ? 4.203 7.543 -1.860 1.00 94.62 165 LEU A CA 1
ATOM 1287 C C . LEU A 1 165 ? 5.484 6.966 -1.259 1.00 94.62 165 LEU A C 1
ATOM 1289 O O . LEU A 1 165 ? 6.567 7.528 -1.408 1.00 94.62 165 LEU A O 1
ATOM 1293 N N . PHE A 1 166 ? 5.347 5.806 -0.630 1.00 96.19 166 PHE A N 1
ATOM 1294 C CA . PHE A 1 166 ? 6.436 5.076 0.007 1.00 96.19 166 PHE A CA 1
ATOM 1295 C C . PHE A 1 166 ? 6.489 3.646 -0.521 1.00 96.19 166 PHE A C 1
ATOM 1297 O O . PHE A 1 166 ? 5.461 3.057 -0.871 1.00 96.19 166 PHE A O 1
ATOM 1304 N N . SER A 1 167 ? 7.695 3.094 -0.588 1.00 96.81 167 SER A N 1
ATOM 1305 C CA . SER A 1 167 ? 7.963 1.690 -0.901 1.00 96.81 167 SER A CA 1
ATOM 1306 C C . SER A 1 167 ? 8.037 0.838 0.362 1.00 96.81 167 SER A C 1
ATOM 1308 O O . SER A 1 167 ? 8.178 1.360 1.466 1.00 96.81 167 SER A O 1
ATOM 1310 N N . LEU A 1 168 ? 7.994 -0.493 0.233 1.00 96.62 168 LEU A N 1
ATOM 1311 C CA . LEU A 1 168 ? 8.209 -1.377 1.388 1.00 96.62 168 LEU A CA 1
ATOM 1312 C C . LEU A 1 168 ? 9.588 -1.153 2.025 1.00 96.62 168 LEU A C 1
ATOM 1314 O O . LEU A 1 168 ? 9.708 -1.199 3.250 1.00 96.62 168 LEU A O 1
ATOM 1318 N N . ALA A 1 169 ? 10.604 -0.873 1.204 1.00 95.38 169 ALA A N 1
ATOM 1319 C CA . ALA A 1 169 ? 11.943 -0.535 1.670 1.00 95.38 169 ALA A CA 1
ATOM 1320 C C . ALA A 1 169 ? 11.951 0.741 2.533 1.00 95.38 169 ALA A C 1
ATOM 1322 O O . ALA A 1 169 ? 12.520 0.725 3.626 1.00 95.38 169 ALA A O 1
ATOM 1323 N N . ASP A 1 170 ? 11.263 1.801 2.097 1.00 95.31 170 ASP A N 1
ATOM 1324 C CA . ASP A 1 170 ? 11.181 3.065 2.845 1.00 95.31 170 ASP A CA 1
ATOM 1325 C C . ASP A 1 170 ? 10.534 2.850 4.219 1.00 95.31 170 ASP A C 1
ATOM 1327 O O . ASP A 1 170 ? 11.025 3.320 5.246 1.00 95.31 170 ASP A O 1
ATOM 1331 N N . LEU A 1 171 ? 9.450 2.071 4.263 1.00 95.88 171 LEU A N 1
ATOM 1332 C CA . LEU A 1 171 ? 8.692 1.828 5.492 1.00 95.88 171 LEU A CA 1
ATOM 1333 C C . LEU A 1 171 ? 9.497 1.081 6.560 1.00 95.88 171 LEU A C 1
ATOM 1335 O O . LEU A 1 171 ? 9.239 1.262 7.750 1.00 95.88 171 LEU A O 1
ATOM 1339 N N . LEU A 1 172 ? 10.483 0.264 6.177 1.00 94.06 172 LEU A N 1
ATOM 1340 C CA . LEU A 1 172 ? 11.365 -0.391 7.147 1.00 94.06 172 LEU A CA 1
ATOM 1341 C C . LEU A 1 172 ? 12.261 0.598 7.891 1.00 94.06 172 LEU A C 1
ATOM 1343 O O . LEU A 1 172 ? 12.541 0.380 9.074 1.00 94.06 172 LEU A O 1
ATOM 1347 N N . VAL A 1 173 ? 12.700 1.648 7.199 1.00 94.19 173 VAL A N 1
ATOM 1348 C CA . VAL A 1 173 ? 13.564 2.698 7.748 1.00 94.19 173 VAL A CA 1
ATOM 1349 C C . VAL A 1 173 ? 12.733 3.696 8.551 1.00 94.19 173 VAL A C 1
ATOM 1351 O O . VAL A 1 173 ? 13.127 4.086 9.645 1.00 94.19 173 VAL A O 1
ATOM 1354 N N . LEU A 1 174 ? 11.556 4.063 8.038 1.00 94.81 174 LEU A N 1
ATOM 1355 C CA . LEU A 1 174 ? 10.718 5.127 8.595 1.00 94.81 174 LEU A CA 1
ATOM 1356 C C . LEU A 1 174 ? 9.785 4.679 9.727 1.00 94.81 174 LEU A C 1
ATOM 1358 O O . LEU A 1 174 ? 9.124 5.528 10.324 1.00 94.81 174 LEU A O 1
ATOM 1362 N N . LYS A 1 175 ? 9.672 3.376 10.014 1.00 93.50 175 LYS A N 1
ATOM 1363 C CA . LYS A 1 175 ? 8.720 2.857 11.011 1.00 93.50 175 LYS A CA 1
ATOM 1364 C C . LYS A 1 175 ? 8.835 3.574 12.362 1.00 93.50 175 LYS A C 1
ATOM 1366 O O . LYS A 1 175 ? 9.896 3.635 12.983 1.00 93.50 175 LYS A O 1
ATOM 1371 N N . ASP A 1 176 ? 7.698 4.031 12.869 1.00 94.62 176 ASP A N 1
ATOM 1372 C CA . ASP A 1 176 ? 7.595 4.663 14.179 1.00 94.62 176 ASP A CA 1
ATOM 1373 C C . ASP A 1 176 ? 7.345 3.586 15.246 1.00 94.62 176 ASP A C 1
ATOM 1375 O O . ASP A 1 176 ? 6.212 3.196 15.552 1.00 94.62 176 ASP A O 1
ATOM 1379 N N . VAL A 1 177 ? 8.438 3.056 15.802 1.00 93.19 177 VAL A N 1
ATOM 1380 C CA . VAL A 1 177 ? 8.385 1.996 16.822 1.00 93.19 177 VAL A CA 1
ATOM 1381 C C . VAL A 1 177 ? 7.667 2.459 18.087 1.00 93.19 177 VAL A C 1
ATOM 1383 O O . VAL A 1 177 ? 6.931 1.677 18.696 1.00 93.19 177 VAL A O 1
ATOM 1386 N N . GLN A 1 178 ? 7.819 3.728 18.465 1.00 93.50 178 GLN A N 1
ATOM 1387 C CA . GLN A 1 178 ? 7.187 4.252 19.666 1.00 93.50 178 GLN A CA 1
ATOM 1388 C C . GLN A 1 178 ? 5.668 4.344 19.492 1.00 93.50 178 GLN A C 1
ATOM 1390 O O . GLN A 1 178 ? 4.925 3.908 20.377 1.00 93.50 178 GLN A O 1
ATOM 1395 N N . ALA A 1 179 ? 5.194 4.828 18.341 1.00 92.00 179 ALA A N 1
ATOM 1396 C CA . ALA A 1 179 ? 3.773 4.831 18.015 1.00 92.00 179 ALA A CA 1
ATOM 1397 C C . ALA A 1 179 ? 3.191 3.410 17.986 1.00 92.00 179 ALA A C 1
ATOM 1399 O O . ALA A 1 179 ? 2.115 3.190 18.546 1.00 92.00 179 ALA A O 1
ATOM 1400 N N . MET A 1 180 ? 3.911 2.423 17.430 1.00 91.44 180 MET A N 1
ATOM 1401 C CA . MET A 1 180 ? 3.476 1.016 17.461 1.00 91.44 180 MET A CA 1
ATOM 1402 C C . MET A 1 180 ? 3.279 0.500 18.892 1.00 91.44 180 MET A C 1
ATOM 1404 O O . MET A 1 180 ? 2.262 -0.131 19.192 1.00 91.44 180 MET A O 1
ATOM 1408 N N . LEU A 1 181 ? 4.229 0.770 19.793 1.00 93.31 181 LEU A N 1
ATOM 1409 C CA . LEU A 1 181 ? 4.137 0.348 21.194 1.00 93.31 181 LEU A CA 1
ATOM 1410 C C . LEU A 1 181 ? 3.001 1.062 21.931 1.00 93.31 181 LEU A C 1
ATOM 1412 O O . LEU A 1 181 ? 2.252 0.423 22.672 1.00 93.31 181 LEU A O 1
ATOM 1416 N N . ASN A 1 182 ? 2.844 2.367 21.712 1.00 92.69 182 ASN A N 1
ATOM 1417 C CA . ASN A 1 182 ? 1.773 3.159 22.313 1.00 92.69 182 ASN A CA 1
ATOM 1418 C C . ASN A 1 182 ? 0.394 2.665 21.860 1.00 92.69 182 ASN A C 1
ATOM 1420 O O . ASN A 1 182 ? -0.502 2.500 22.688 1.00 92.69 182 ASN A O 1
ATOM 1424 N N . PHE A 1 183 ? 0.243 2.364 20.569 1.00 89.50 183 PHE A N 1
ATOM 1425 C CA . PHE A 1 183 ? -0.979 1.795 20.012 1.00 89.50 183 PHE A CA 1
ATOM 1426 C C . PHE A 1 183 ? -1.299 0.424 20.617 1.00 89.50 183 PHE A C 1
ATOM 1428 O O . PHE A 1 183 ? -2.414 0.192 21.072 1.00 89.50 183 PHE A O 1
ATOM 1435 N N . ARG A 1 184 ? -0.313 -0.476 20.722 1.00 89.81 184 ARG A N 1
ATOM 1436 C CA . ARG A 1 184 ? -0.519 -1.785 21.367 1.00 89.81 184 ARG A CA 1
ATOM 1437 C C . ARG A 1 184 ? -0.937 -1.654 22.831 1.00 89.81 184 ARG A C 1
ATOM 1439 O O . ARG A 1 184 ? -1.846 -2.351 23.269 1.00 89.81 184 ARG A O 1
ATOM 1446 N N . LYS A 1 185 ? -0.315 -0.739 23.581 1.00 92.88 185 LYS A N 1
ATOM 1447 C CA . LYS A 1 185 ? -0.686 -0.461 24.977 1.00 92.88 185 LYS A CA 1
ATOM 1448 C C . LYS A 1 185 ? -2.108 0.090 25.091 1.00 92.88 185 LYS A C 1
ATOM 1450 O O . LYS A 1 185 ? -2.825 -0.290 26.012 1.00 92.88 185 LYS A O 1
ATOM 1455 N N . SER A 1 186 ? -2.521 0.977 24.184 1.00 89.88 186 SER A N 1
ATOM 1456 C CA . SER A 1 186 ? -3.880 1.529 24.198 1.00 89.88 186 SER A CA 1
ATOM 1457 C C . SER A 1 186 ? -4.929 0.482 23.823 1.00 89.88 186 SER A C 1
ATOM 1459 O O . SER A 1 186 ? -5.990 0.460 24.438 1.00 89.88 186 SER A O 1
ATOM 1461 N N . LEU A 1 187 ? -4.619 -0.4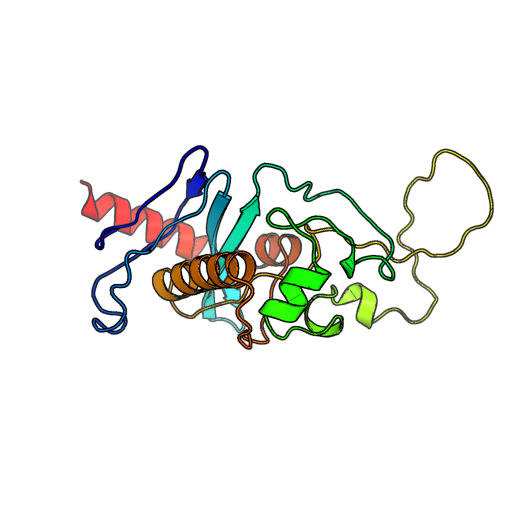24 22.888 1.00 87.12 187 LEU A N 1
ATOM 1462 C CA . LEU A 1 187 ? -5.467 -1.575 22.578 1.00 87.12 187 LEU A CA 1
ATOM 1463 C C . LEU A 1 187 ? -5.610 -2.516 23.772 1.00 87.12 187 LEU A C 1
ATOM 1465 O O . LEU A 1 187 ? -6.727 -2.909 24.089 1.00 87.12 187 LEU A O 1
ATOM 1469 N N . PHE A 1 188 ? -4.508 -2.841 24.452 1.00 90.31 188 PHE A N 1
ATOM 1470 C CA . PHE A 1 188 ? -4.544 -3.710 25.628 1.00 90.31 188 PHE A CA 1
ATOM 1471 C C . PHE A 1 188 ? -5.501 -3.163 26.695 1.00 90.31 188 PHE A C 1
ATOM 1473 O O . PHE A 1 188 ? -6.391 -3.881 27.125 1.00 90.31 188 PHE A O 1
ATOM 1480 N N . LYS A 1 189 ? -5.409 -1.864 27.012 1.00 92.75 189 LYS A N 1
ATOM 1481 C CA . LYS A 1 189 ? -6.308 -1.172 27.959 1.00 92.75 189 LYS A CA 1
ATOM 1482 C C . LYS A 1 189 ? -7.783 -1.105 27.537 1.00 92.75 189 LYS A C 1
ATOM 1484 O O . LYS A 1 189 ? -8.620 -0.708 28.335 1.00 92.75 189 LYS A O 1
ATOM 1489 N N . LYS A 1 190 ? -8.093 -1.328 26.257 1.00 86.38 190 LYS A N 1
ATOM 1490 C CA . LYS A 1 190 ? -9.476 -1.324 25.748 1.00 86.38 190 LYS A CA 1
ATOM 1491 C C . LYS A 1 190 ? -10.106 -2.713 25.778 1.00 86.38 190 LYS A C 1
ATOM 1493 O O . LYS A 1 190 ? -11.325 -2.815 25.717 1.00 86.38 190 LYS A O 1
ATOM 1498 N N . ILE A 1 191 ? -9.277 -3.754 25.766 1.00 86.50 191 ILE A N 1
ATOM 1499 C CA . ILE A 1 191 ? -9.707 -5.154 25.700 1.00 86.50 191 ILE A CA 1
ATOM 1500 C C . ILE A 1 191 ? -9.741 -5.777 27.102 1.00 86.50 191 ILE A C 1
ATOM 1502 O O . ILE A 1 191 ? -10.576 -6.643 27.349 1.00 86.50 191 ILE A O 1
ATOM 1506 N N . PHE A 1 192 ? -8.856 -5.328 27.994 1.00 74.56 192 PHE A N 1
ATOM 1507 C CA . PHE A 1 192 ? -8.744 -5.739 29.392 1.00 74.56 192 PHE A CA 1
ATOM 1508 C C . PHE A 1 192 ? -8.970 -4.539 30.307 1.00 74.56 192 PHE A C 1
ATOM 1510 O O . PHE A 1 192 ? -9.605 -4.737 31.364 1.00 74.56 192 PHE A O 1
#

Secondary structure (DSSP, 8-state):
--S-EEE-TT-EEES----TTS-TT----EEEPTTEEEEEEEEEETTEEEEEEEEEETT--TT--EEGGGGGGSEETTEEHHHHHHHHT--HHHHS-HHHHS--TT-------SS--------EE-TTTS--EEEESSHHHHHHHHHHHHHHHHHT---PPPS-EE-HHHHHHHB-HHHHHHHHHHHHHHH-

InterPro domains:
  IPR012887 GDP-fucose pyrophosphorylase domain [PF07959] (3-136)

Foldseek 3Di:
DCAAEAEDEQEAAECFDADPDPPPPPSPRQYDDYQKYWDKFFFQDPNATWIKIDMWGVPADQPDKDFLVCQQVRDTLNGGNVLLCQQQVHDSVLFAAVVVVPDDPPDADDDPDPDDDDDDRGDMDGQQRTFDIAIHNDSNVNNSVVSVSSVSSVVVHHDHDDSRTGGNNRSVVGGDVVVVVVVVVVVVVVVD

pLDDT: mean 85.81, std 16.25, range [37.12, 98.06]